Protein AF-A0A7S2JX75-F1 (afdb_monomer)

Foldseek 3Di:
DLWDFLVLLVVLLVQLVVCVVVVQQPQAQDPVPRDTLPCQPPPQWHRFQVSCLVRPFLVVVVVVVQAAQSCSVPVVGDAQQAEEQDDRSTGSNLQSLLCSQAPFAQDTIYDDDNRRGSSNDDPVVVVVQQDDDLQSCNHPLNCSLPGPNHQAYEYEFHPRAQSLLALVSLLSLVSCQVVQHKYFYTWNNHDLQAPPPDRHPVSSVVCVVDPVNVPPCVNPPPPDPRNLVSLCRNPGVDDWSVNRDYPDVSVRVSSCVNCPPVGVVSVVQSVCCSVPRIDGHPPDPPPVDDDDDPDPPPDDDDDDDDDDDDDPDDPDPPPPPPPVDPPPDDDDPDDDDDDDDDDDDDDDDDDDDDDDDDD

Organism: NCBI:txid1333877

Solvent-accessible surface area (backbone atoms only — not comparable to full-atom values): 21084 Å² total; per-residue (Å²): 83,39,16,37,42,70,65,53,50,55,52,48,50,52,52,52,50,49,38,44,76,71,61,60,54,67,81,59,52,39,92,86,78,66,49,56,64,91,47,35,84,36,92,61,30,22,47,26,39,58,47,44,37,67,54,46,48,24,58,53,22,40,74,63,76,41,38,13,56,18,36,68,76,34,79,88,41,34,64,33,27,26,37,48,45,63,49,58,68,24,22,48,44,39,48,45,47,16,48,68,34,45,55,61,41,71,56,63,24,40,28,37,65,85,41,31,41,43,68,53,50,56,71,68,61,48,50,60,53,52,25,83,46,76,74,32,64,68,7,65,65,43,47,44,64,67,31,88,58,32,64,33,39,39,37,43,46,32,91,70,48,17,32,48,46,31,36,65,41,46,51,54,51,48,49,34,58,75,70,51,33,37,37,36,55,29,27,73,74,32,65,85,84,54,53,88,88,42,64,27,59,67,49,30,52,51,50,74,68,30,74,66,54,79,64,42,72,83,70,53,77,75,67,47,70,49,50,52,49,31,26,49,20,48,47,38,96,50,88,45,59,86,72,25,48,54,96,46,71,66,59,34,54,31,51,54,60,67,43,60,94,41,46,69,65,48,40,55,44,52,52,40,26,42,75,64,46,34,40,71,54,78,83,61,97,54,86,87,53,86,81,74,87,94,76,85,71,84,83,73,93,71,90,74,94,72,82,76,84,75,73,82,83,70,80,85,68,84,71,82,71,86,66,86,68,86,77,80,79,68,83,86,76,86,81,81,85,81,78,84,81,83,80,83,81,84,84,80,84,87,82,85,84,88,83,81,90,91,133

Mean predicted aligned error: 11.45 Å

pLDDT: mean 81.05, std 23.29, range [28.52, 98.81]

Secondary structure (DSSP, 8-state):
---EEHHHHHHHHHHHHHHHHTT-S--PPPTTT----TTTT-TTT-SBHHHHIIIIIHHHHHHTTS--HHHHH-TT----SEEEE--TTSBHHHHHHHHHHSPPTT--EEEEHHHHS-TTS-HHHHHHHT-SSTT-TTSHHHHHHT-TT---EEE---SS--GGGBHHHHHHHHHHHHTT--EEE--TT-SSSSPTT--SHHHHHHHHH-TTTTT-GGG-----HHHHHHHHHHHTT---GGG-B-SSHHHHHHHHHHTTTTHHHHHHHHHHHHHHSEE-----TTTTS----S---------------PPP-------------TTS-PPPP---PPPPPPPPPPPPPPPPPP-----

Radius of gyration: 25.69 Å; Cα contacts (8 Å, |Δi|>4): 498; chains: 1; bounding box: 90×70×73 Å

Sequence (359 aa):
RWCVTRQDVVDFQSVVQLCYGNGEIPNLPDPRTGEVNPLHDDPHIGPNIHAVNTHVISPKTLKAGGVSWALMLHEEGLPVDFFVTHSWREGVFEFCNRVLESWPPGTRHMWCCFLANPQPWPREDLKDLMGSQPDLSDSPFALALTARSCQTLLVVPNVAESIYNRLWCVEEARRAMDLHLPIWLATDCGILHWPLGCRSVAEALAAMCSPRLLRTKGWSHAFSEADDVSRQQVHASFSSVRQAACSDPDDERRIRAAIRGLEAPIDRMIERLTAGGKWLPPRSRRFSEPQPHLLRVGSSPLDGGSEPPRLPRTDSQTVEYFTPHSEYFSPPSDRQRPQPFDTPSEPSEPGTPAGGPAG

Nearest PDB structures (foldseek):
  3ij6-assembly2_D  TM=4.255E-01  e=8.867E+00  Lactobacillus acidophilus

Structure (mmCIF, N/CA/C/O backbone):
data_AF-A0A7S2JX75-F1
#
_entry.id   AF-A0A7S2JX75-F1
#
loop_
_atom_site.group_PDB
_atom_site.id
_atom_site.type_symbol
_atom_site.label_atom_id
_atom_site.label_alt_id
_atom_site.label_comp_id
_atom_site.label_asym_id
_atom_site.label_entity_id
_atom_site.label_seq_id
_atom_site.pdbx_PDB_ins_code
_atom_site.Cartn_x
_atom_site.Cartn_y
_atom_site.Cartn_z
_atom_site.occupancy
_atom_site.B_iso_or_equiv
_atom_site.auth_seq_id
_atom_site.auth_comp_id
_atom_site.auth_asym_id
_atom_site.auth_atom_id
_atom_site.pdbx_PDB_model_num
ATOM 1 N N . ARG A 1 1 ? 7.161 -7.651 11.506 1.00 92.00 1 ARG A N 1
ATOM 2 C CA . ARG A 1 1 ? 6.179 -8.753 11.658 1.00 92.00 1 ARG A CA 1
ATOM 3 C C . ARG A 1 1 ? 4.768 -8.201 11.906 1.00 92.00 1 ARG A C 1
ATOM 5 O O . ARG A 1 1 ? 4.009 -8.752 12.687 1.00 92.00 1 ARG A O 1
ATOM 12 N N . TRP A 1 2 ? 4.423 -7.069 11.297 1.00 97.50 2 TRP A N 1
ATOM 13 C CA . TRP A 1 2 ? 3.162 -6.370 11.561 1.00 97.50 2 TRP A CA 1
ATOM 14 C C . TRP A 1 2 ? 2.273 -6.561 10.345 1.00 97.50 2 TRP A C 1
ATOM 16 O O . TRP A 1 2 ? 2.111 -5.662 9.527 1.00 97.50 2 TRP A O 1
ATOM 26 N N . CYS A 1 3 ? 1.846 -7.804 10.158 1.00 98.69 3 CYS A N 1
ATOM 27 C CA . CYS A 1 3 ? 1.138 -8.237 8.967 1.00 98.69 3 CYS A CA 1
ATOM 28 C C . CYS A 1 3 ? -0.245 -8.753 9.323 1.00 98.69 3 CYS A C 1
ATOM 30 O O . CYS A 1 3 ? -0.486 -9.154 10.458 1.00 98.69 3 CYS A O 1
ATOM 32 N N . VAL A 1 4 ? -1.114 -8.755 8.322 1.00 98.75 4 VAL A N 1
ATOM 33 C CA . VAL A 1 4 ? -2.489 -9.242 8.409 1.00 98.75 4 VAL A CA 1
ATOM 34 C C . VAL A 1 4 ? -2.691 -10.411 7.451 1.00 98.75 4 VAL A C 1
ATOM 36 O O . VAL A 1 4 ? -2.010 -10.518 6.426 1.00 98.75 4 VAL A O 1
ATOM 39 N N . THR A 1 5 ? -3.607 -11.308 7.788 1.00 98.81 5 THR A N 1
ATOM 40 C CA . THR A 1 5 ? -4.030 -12.415 6.929 1.00 98.81 5 THR A CA 1
ATOM 41 C C . THR A 1 5 ? -5.038 -11.950 5.875 1.00 98.81 5 THR A C 1
ATOM 43 O O . THR A 1 5 ? -5.582 -10.850 5.946 1.00 98.81 5 THR A O 1
ATOM 46 N N . ARG A 1 6 ? -5.336 -12.812 4.896 1.00 98.31 6 ARG A N 1
ATOM 47 C CA . ARG A 1 6 ? -6.429 -12.564 3.942 1.00 98.31 6 ARG A CA 1
ATOM 48 C C . ARG A 1 6 ? -7.786 -12.440 4.643 1.00 98.31 6 ARG A C 1
ATOM 50 O O . ARG A 1 6 ? -8.592 -11.610 4.240 1.00 98.31 6 ARG A O 1
ATOM 57 N N . GLN A 1 7 ? -8.025 -13.245 5.682 1.00 98.69 7 GLN A N 1
ATOM 58 C CA . GLN A 1 7 ? -9.269 -13.194 6.453 1.00 98.69 7 GLN A CA 1
ATOM 59 C C . GLN A 1 7 ? -9.381 -11.880 7.230 1.00 98.69 7 GLN A C 1
ATOM 61 O O . GLN A 1 7 ? -10.430 -11.252 7.201 1.00 98.69 7 GLN A O 1
ATOM 66 N N . ASP A 1 8 ? -8.281 -11.401 7.813 1.00 98.81 8 ASP A N 1
ATOM 67 C CA . ASP A 1 8 ? -8.262 -10.127 8.539 1.00 98.81 8 ASP A CA 1
ATOM 68 C C . ASP A 1 8 ? -8.678 -8.947 7.645 1.00 98.81 8 ASP A C 1
ATOM 70 O O . ASP A 1 8 ? -9.288 -8.002 8.132 1.00 98.81 8 ASP A O 1
ATOM 74 N N . VAL A 1 9 ? -8.357 -8.983 6.342 1.00 98.75 9 VAL A N 1
ATOM 75 C CA . VAL A 1 9 ? -8.782 -7.951 5.376 1.00 98.75 9 VAL A CA 1
ATOM 76 C C . VAL A 1 9 ? -10.292 -8.021 5.116 1.00 98.75 9 VAL A C 1
ATOM 78 O O . VAL A 1 9 ? -10.941 -6.979 5.060 1.00 98.75 9 VAL A O 1
ATOM 81 N N . VAL A 1 10 ? -10.866 -9.226 5.012 1.00 98.56 10 VAL A N 1
ATOM 82 C CA . VAL A 1 10 ? -12.326 -9.428 4.893 1.00 98.56 10 VAL A CA 1
ATOM 83 C C . VAL A 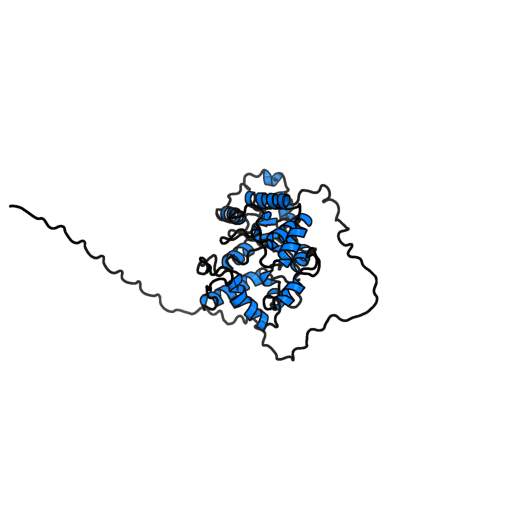1 10 ? -13.046 -8.916 6.143 1.00 98.56 10 VAL A C 1
ATOM 85 O O . VAL A 1 10 ? -14.040 -8.188 6.052 1.00 98.56 10 VAL A O 1
ATOM 88 N N . ASP A 1 11 ? -12.523 -9.258 7.318 1.00 98.69 11 ASP A N 1
ATOM 89 C CA . ASP A 1 11 ? -13.096 -8.852 8.598 1.00 98.69 11 ASP A CA 1
ATOM 90 C C . ASP A 1 11 ? -12.965 -7.335 8.791 1.00 98.69 11 ASP A C 1
ATOM 92 O O . ASP A 1 11 ? -13.920 -6.671 9.194 1.00 98.69 11 ASP A O 1
ATOM 96 N N . PHE A 1 12 ? -11.816 -6.757 8.423 1.00 98.75 12 PHE A N 1
ATOM 97 C CA . PHE A 1 12 ? -11.601 -5.311 8.415 1.00 98.75 12 PHE A CA 1
ATOM 98 C C . PHE A 1 12 ? -12.611 -4.595 7.515 1.00 98.75 12 PHE A C 1
ATOM 100 O O . PHE A 1 12 ? -13.259 -3.653 7.970 1.00 98.75 12 PHE A O 1
ATOM 107 N N . GLN A 1 13 ? -12.806 -5.059 6.276 1.00 98.44 13 GLN A N 1
ATOM 108 C CA . GLN A 1 13 ? -13.797 -4.482 5.367 1.00 98.44 13 GLN A CA 1
ATOM 109 C C . GLN A 1 13 ? -15.202 -4.517 5.980 1.00 98.44 13 GLN A C 1
ATOM 111 O O . GLN A 1 13 ? -15.902 -3.506 5.957 1.00 98.44 13 GLN A O 1
ATOM 116 N N . SER A 1 14 ? -15.581 -5.641 6.593 1.00 98.56 14 SER A N 1
ATOM 117 C CA . SER A 1 14 ? -16.881 -5.808 7.255 1.00 98.56 14 SER A CA 1
ATOM 118 C C . SER A 1 14 ? -17.062 -4.830 8.423 1.00 98.56 14 SER A C 1
ATOM 120 O O . SER A 1 14 ? -18.120 -4.217 8.569 1.00 98.56 14 SER A O 1
ATOM 122 N N . VAL A 1 15 ? -16.017 -4.624 9.234 1.00 98.62 15 VAL A N 1
ATOM 123 C CA . VAL A 1 15 ? -16.024 -3.635 10.323 1.00 98.62 15 VAL A CA 1
ATOM 124 C C . VAL A 1 15 ? -16.201 -2.218 9.779 1.00 98.62 15 VAL A C 1
ATOM 126 O O . VAL A 1 15 ? -17.000 -1.454 10.319 1.00 98.62 15 VAL A O 1
ATOM 129 N N . VAL A 1 16 ? -15.481 -1.858 8.715 1.00 98.62 16 VAL A N 1
ATOM 130 C CA . VAL A 1 16 ? -15.577 -0.522 8.113 1.00 98.62 16 VAL A CA 1
ATOM 131 C C . VAL A 1 16 ? -16.956 -0.295 7.492 1.00 98.62 16 VAL A C 1
ATOM 133 O O . VAL A 1 16 ? -17.533 0.770 7.692 1.00 98.62 16 VAL A O 1
ATOM 136 N N . GLN A 1 17 ? -17.517 -1.291 6.803 1.00 98.50 17 GLN A N 1
ATOM 137 C CA . GLN A 1 17 ? -18.871 -1.231 6.244 1.00 98.50 17 GLN A CA 1
ATOM 138 C C . GLN A 1 17 ? -19.937 -1.054 7.330 1.00 98.50 17 GLN A C 1
ATOM 140 O O . GLN A 1 17 ? -20.854 -0.255 7.150 1.00 98.50 17 GLN A O 1
ATOM 145 N N . LEU A 1 18 ? -19.803 -1.743 8.468 1.00 98.44 18 LEU A N 1
ATOM 146 C CA . LEU A 1 18 ? -20.711 -1.577 9.603 1.00 98.44 18 LEU A CA 1
ATOM 147 C C . LEU A 1 18 ? -20.632 -0.159 10.186 1.00 98.44 18 LEU A C 1
ATOM 149 O O . LEU A 1 18 ? -21.659 0.496 10.344 1.00 98.44 18 LEU A O 1
ATOM 153 N N . CYS A 1 19 ? -19.421 0.338 10.460 1.00 98.56 19 CYS A N 1
ATOM 154 C CA . CYS A 1 19 ? -19.221 1.702 10.956 1.00 98.56 19 CYS A CA 1
ATOM 155 C C . CYS A 1 19 ? -19.755 2.750 9.962 1.00 98.56 19 CYS A C 1
ATOM 157 O O . CYS A 1 19 ? -20.413 3.706 10.370 1.00 98.56 19 CYS A O 1
ATOM 159 N N . TYR A 1 20 ? -19.528 2.560 8.659 1.00 98.25 20 TYR A N 1
ATOM 160 C CA . TYR A 1 20 ? -20.082 3.421 7.612 1.00 98.25 20 TYR A CA 1
ATOM 161 C C . TYR A 1 20 ? -21.619 3.401 7.611 1.00 98.25 20 TYR A C 1
ATOM 163 O O . TYR A 1 20 ? -22.240 4.458 7.682 1.00 98.25 20 TYR A O 1
ATOM 171 N N . GLY A 1 21 ? -22.240 2.215 7.620 1.00 97.88 21 GLY A N 1
ATOM 172 C CA . GLY A 1 21 ? -23.700 2.063 7.641 1.00 97.88 21 GLY A CA 1
ATOM 173 C C . GLY A 1 21 ? -24.370 2.656 8.886 1.00 97.88 21 GLY A C 1
ATOM 174 O O . GLY A 1 21 ? -25.518 3.091 8.819 1.00 97.88 21 GLY A O 1
ATOM 175 N N . ASN A 1 22 ? -23.639 2.739 9.999 1.00 98.25 22 ASN A N 1
ATOM 176 C CA . ASN A 1 22 ? -24.076 3.405 11.228 1.00 98.25 22 ASN A CA 1
ATOM 177 C C . ASN A 1 22 ? -23.870 4.933 11.216 1.00 98.25 22 ASN A C 1
ATOM 179 O O . ASN A 1 22 ? -24.232 5.604 12.183 1.00 98.25 22 ASN A O 1
ATOM 183 N N . GLY A 1 23 ? -23.266 5.499 10.166 1.00 97.75 23 GLY A N 1
ATOM 184 C CA . GLY A 1 23 ? -22.917 6.920 10.095 1.00 97.75 23 GLY A CA 1
ATOM 185 C C . GLY A 1 23 ? -21.725 7.320 10.975 1.00 97.75 23 GLY A C 1
ATOM 186 O O . GLY A 1 23 ? -21.557 8.499 11.280 1.00 97.75 23 GLY A O 1
ATOM 187 N N . GLU A 1 24 ? -20.890 6.365 11.398 1.00 98.19 24 GLU A N 1
ATOM 188 C CA . GLU A 1 24 ? -19.731 6.610 12.275 1.00 98.19 24 GLU A CA 1
ATOM 189 C C . GLU A 1 24 ? -18.507 7.151 11.516 1.00 98.19 24 GLU A C 1
ATOM 191 O O . GLU A 1 24 ? -17.552 7.619 12.137 1.00 98.19 24 GLU A O 1
ATOM 196 N N . ILE A 1 25 ? -18.528 7.104 10.181 1.00 98.19 25 ILE A N 1
ATOM 197 C CA . ILE A 1 25 ? -17.457 7.596 9.307 1.00 98.19 25 ILE A CA 1
ATOM 198 C C . ILE A 1 25 ? -17.997 8.785 8.500 1.00 98.19 2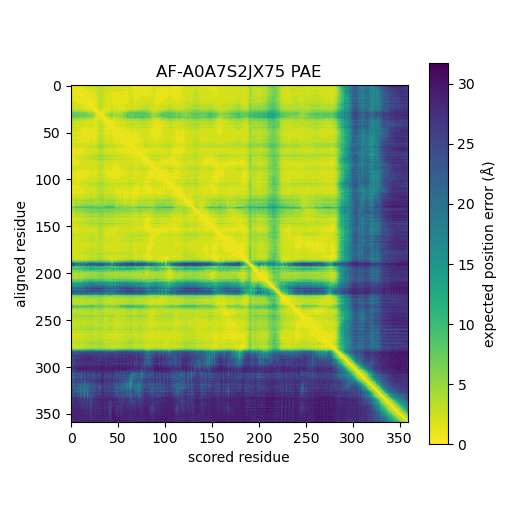5 ILE A C 1
ATOM 200 O O . ILE A 1 25 ? -18.442 8.595 7.375 1.00 98.19 25 ILE A O 1
ATOM 204 N N . PRO A 1 26 ? -18.016 10.011 9.048 1.00 97.38 26 PRO A N 1
ATOM 205 C CA . PRO A 1 26 ? -18.529 11.175 8.331 1.00 97.38 26 PRO A CA 1
ATOM 206 C C . PRO A 1 26 ? -17.613 11.600 7.170 1.00 97.38 26 PRO A C 1
ATOM 208 O O . PRO A 1 26 ? -16.385 11.519 7.263 1.00 97.38 26 PRO A O 1
ATOM 211 N N . ASN A 1 27 ? -18.197 12.140 6.095 1.00 96.81 27 ASN A N 1
ATOM 212 C CA . ASN A 1 27 ? -17.454 12.743 4.981 1.00 96.81 27 ASN A CA 1
ATOM 213 C C . ASN A 1 27 ? -17.008 14.178 5.310 1.00 96.81 27 ASN A C 1
ATOM 215 O O . ASN A 1 27 ? -17.545 15.158 4.790 1.00 96.81 27 ASN A O 1
ATOM 219 N N . LEU A 1 28 ? -16.065 14.308 6.242 1.00 94.44 28 LEU A N 1
ATOM 220 C CA . LEU A 1 28 ? -15.545 15.609 6.660 1.00 94.44 28 LEU A CA 1
ATOM 221 C C . LEU A 1 28 ? -14.533 16.162 5.640 1.00 94.44 28 LEU A C 1
ATOM 223 O O . LEU A 1 28 ? -13.786 15.382 5.044 1.00 94.44 28 LEU A O 1
ATOM 227 N N . PRO A 1 29 ? -14.459 17.495 5.461 1.00 91.81 29 PRO A N 1
ATOM 228 C CA . PRO A 1 29 ? -13.405 18.122 4.666 1.00 91.81 29 PRO A CA 1
ATOM 229 C C . PRO A 1 29 ? -12.007 17.758 5.187 1.00 91.81 29 PRO A C 1
ATOM 231 O O . PRO A 1 29 ? -11.767 17.831 6.395 1.00 91.81 29 PRO A O 1
ATOM 234 N N . ASP A 1 30 ? -11.069 17.410 4.298 1.00 84.12 30 ASP A N 1
ATOM 235 C CA . ASP A 1 30 ? -9.668 17.196 4.679 1.00 84.12 30 ASP A CA 1
ATOM 236 C C . ASP A 1 30 ? -9.113 18.502 5.281 1.00 84.12 30 ASP A C 1
ATOM 238 O O . ASP A 1 30 ? -9.190 19.550 4.636 1.00 84.12 30 ASP A O 1
ATOM 242 N N . PRO A 1 31 ? -8.531 18.487 6.494 1.00 81.50 31 PRO A N 1
ATOM 243 C CA . PRO A 1 31 ? -8.049 19.704 7.150 1.00 81.50 31 PRO A CA 1
ATOM 244 C C . PRO A 1 31 ? -6.989 20.491 6.364 1.00 81.50 31 PRO A C 1
ATOM 246 O O . PRO A 1 31 ? -6.760 21.663 6.652 1.00 81.50 31 PRO A O 1
ATOM 249 N N . ARG A 1 32 ? -6.303 19.852 5.409 1.00 76.81 32 ARG A N 1
ATOM 250 C CA . ARG A 1 32 ? -5.231 20.442 4.599 1.00 76.81 32 ARG A CA 1
ATOM 251 C C . ARG A 1 32 ? -5.755 21.049 3.305 1.00 76.81 32 ARG A C 1
ATOM 253 O O . ARG A 1 32 ? -5.225 22.069 2.877 1.00 76.81 32 ARG A O 1
ATOM 260 N N . THR A 1 33 ? -6.740 20.415 2.666 1.00 82.62 33 THR A N 1
ATOM 261 C CA . THR A 1 33 ? -7.253 20.856 1.353 1.00 82.62 33 THR A CA 1
ATOM 262 C C . THR A 1 33 ? -8.612 21.539 1.442 1.00 82.62 33 THR A C 1
ATOM 264 O O . THR A 1 33 ? -8.968 22.299 0.548 1.00 82.62 33 THR A O 1
ATOM 267 N N . GLY A 1 34 ? -9.370 21.297 2.512 1.00 89.06 34 GLY A N 1
ATOM 268 C CA . GLY A 1 34 ? -10.761 21.723 2.649 1.00 89.06 34 GLY A CA 1
ATOM 269 C C . GLY A 1 34 ? -11.730 20.948 1.751 1.00 89.06 34 GLY A C 1
ATOM 270 O O . GLY A 1 34 ? -12.911 21.283 1.702 1.00 89.06 34 GLY A O 1
ATOM 271 N N . GLU A 1 35 ? -11.257 19.923 1.042 1.00 89.50 35 GLU A N 1
ATOM 272 C CA . GLU A 1 35 ? -12.063 19.129 0.118 1.00 89.50 35 GLU A CA 1
ATOM 273 C C . GLU A 1 35 ? -12.645 17.902 0.821 1.00 89.50 35 GLU A C 1
ATOM 275 O O . GLU A 1 35 ? -11.965 17.232 1.599 1.00 89.50 35 GLU A O 1
ATOM 280 N N . VAL A 1 36 ? -13.904 17.587 0.525 1.00 94.25 36 VAL A N 1
ATOM 281 C CA . VAL A 1 36 ? -14.530 16.314 0.915 1.00 94.25 36 VAL A CA 1
ATOM 282 C C . VAL A 1 36 ? -14.166 15.219 -0.087 1.00 94.25 36 VAL A C 1
ATOM 284 O O . VAL A 1 36 ? -13.804 15.515 -1.226 1.00 94.25 36 VAL A O 1
ATOM 287 N N . ASN A 1 37 ? -14.293 13.947 0.298 1.00 94.56 37 ASN A N 1
ATOM 288 C CA . ASN A 1 37 ? -14.158 12.851 -0.660 1.00 94.56 37 ASN A CA 1
ATOM 289 C C . ASN A 1 37 ? -15.438 12.772 -1.519 1.00 94.56 37 ASN A C 1
ATOM 291 O O . ASN A 1 37 ? -16.488 12.418 -0.978 1.00 94.56 37 ASN A O 1
ATOM 295 N N . PRO A 1 38 ? -15.394 13.059 -2.835 1.00 96.12 38 PRO A N 1
ATOM 296 C CA . PRO A 1 38 ? -16.587 12.998 -3.681 1.00 96.12 38 PRO A CA 1
ATOM 297 C C . PRO A 1 38 ? -17.121 11.569 -3.867 1.00 96.12 38 PRO A C 1
ATOM 299 O O . PRO A 1 38 ? -18.270 11.401 -4.255 1.00 96.12 38 PRO A O 1
ATOM 302 N N . LEU A 1 39 ? -16.303 10.550 -3.583 1.00 96.88 39 LEU A N 1
ATOM 303 C CA . LEU A 1 39 ? -16.625 9.130 -3.755 1.00 96.88 39 LEU A CA 1
ATOM 304 C C . LEU A 1 39 ? -16.888 8.433 -2.410 1.00 96.88 39 LEU A C 1
ATOM 306 O O . LEU A 1 39 ? -16.876 7.210 -2.335 1.00 96.88 39 LEU A O 1
ATOM 310 N N . HIS A 1 40 ? -17.108 9.205 -1.340 1.00 97.69 40 HIS A N 1
ATOM 311 C CA . HIS A 1 40 ? -17.306 8.676 0.012 1.00 97.69 40 HIS A CA 1
ATOM 312 C C . HIS A 1 40 ? -18.486 7.703 0.109 1.00 97.69 40 HIS A C 1
ATOM 314 O O . HIS A 1 40 ? -18.374 6.681 0.779 1.00 97.69 40 HIS A O 1
ATOM 320 N N . ASP A 1 41 ? -19.588 8.028 -0.571 1.00 97.75 41 ASP A N 1
ATOM 321 C CA . ASP A 1 41 ? -20.833 7.253 -0.550 1.00 97.75 41 ASP A CA 1
ATOM 322 C C . ASP A 1 41 ? -20.947 6.248 -1.703 1.00 97.75 41 ASP A C 1
ATOM 324 O O . ASP A 1 41 ? -21.981 5.602 -1.876 1.00 97.75 41 ASP A O 1
ATOM 328 N N . ASP A 1 42 ? -19.898 6.111 -2.515 1.00 98.00 42 ASP A N 1
ATOM 329 C CA . ASP A 1 42 ? -19.882 5.103 -3.565 1.00 98.00 42 ASP A CA 1
ATOM 330 C C . ASP A 1 42 ? -19.735 3.701 -2.932 1.00 98.00 42 ASP A C 1
ATOM 332 O O . ASP A 1 42 ? -18.800 3.469 -2.159 1.00 98.00 42 ASP A O 1
ATOM 336 N N . PRO A 1 43 ? -20.624 2.740 -3.245 1.00 96.44 43 PRO A N 1
ATOM 337 C CA . PRO A 1 43 ? -20.641 1.429 -2.594 1.00 96.44 43 PRO A CA 1
ATOM 338 C C . PRO A 1 43 ? -19.444 0.536 -2.956 1.00 96.44 43 PRO A C 1
ATOM 340 O O . PRO A 1 43 ? -19.189 -0.452 -2.265 1.00 96.44 43 PRO A O 1
ATOM 343 N N . HIS A 1 44 ? -18.715 0.856 -4.027 1.00 95.62 44 HIS A N 1
ATOM 344 C CA . HIS A 1 44 ? -17.542 0.120 -4.490 1.00 95.62 44 HIS A CA 1
ATOM 345 C C . HIS A 1 44 ? -16.226 0.795 -4.094 1.00 95.62 44 HIS A C 1
ATOM 347 O O . HIS A 1 44 ? -15.208 0.112 -4.000 1.00 95.62 44 HIS A O 1
ATOM 353 N N . ILE A 1 45 ? -16.240 2.105 -3.834 1.00 97.38 45 ILE A N 1
ATOM 354 C CA . ILE A 1 45 ? -15.050 2.884 -3.463 1.00 97.38 45 ILE A CA 1
ATOM 355 C C . ILE A 1 45 ? -15.037 3.164 -1.957 1.00 97.38 45 ILE A C 1
ATOM 357 O O . ILE A 1 45 ? -14.116 2.737 -1.255 1.00 97.38 45 ILE A O 1
ATOM 361 N N . GLY A 1 46 ? -16.087 3.802 -1.446 1.00 97.94 46 GLY A N 1
ATOM 362 C CA . GLY A 1 46 ? -16.288 4.083 -0.030 1.00 97.94 46 GLY A CA 1
ATOM 363 C C . GLY A 1 46 ? -15.438 5.223 0.546 1.00 97.94 46 GLY A C 1
ATOM 364 O O . GLY A 1 46 ? -14.742 5.954 -0.172 1.00 97.94 46 GLY A O 1
ATOM 365 N N . PRO A 1 47 ? -15.459 5.376 1.884 1.00 98.12 47 PRO A N 1
ATOM 366 C CA . PRO A 1 47 ? -14.651 6.362 2.587 1.00 98.12 47 PRO A CA 1
ATOM 367 C C . PRO A 1 47 ? -13.163 6.178 2.291 1.00 98.12 47 PRO A C 1
ATOM 369 O O . PRO A 1 47 ? -12.678 5.052 2.158 1.00 98.12 47 PRO A O 1
ATOM 372 N N . ASN A 1 48 ? -12.416 7.282 2.235 1.00 97.62 48 ASN A N 1
ATOM 373 C CA . ASN A 1 48 ? -10.977 7.186 2.030 1.00 97.62 48 ASN A CA 1
ATOM 374 C C . ASN A 1 48 ? -10.259 6.693 3.296 1.00 97.62 48 ASN A C 1
ATOM 376 O O . ASN A 1 48 ? -10.786 6.774 4.411 1.00 97.62 48 ASN A O 1
ATOM 380 N N . ILE A 1 49 ? -9.029 6.207 3.141 1.00 97.81 49 ILE A N 1
ATOM 381 C CA . ILE A 1 49 ? -8.262 5.656 4.267 1.00 97.81 49 ILE A CA 1
ATOM 382 C C . ILE A 1 49 ? -7.978 6.708 5.348 1.00 97.81 49 ILE A C 1
ATOM 384 O O . ILE A 1 49 ? -7.935 6.359 6.525 1.00 97.81 49 ILE A O 1
ATOM 388 N N . HIS A 1 50 ? -7.868 7.998 5.009 1.00 96.19 50 HIS A N 1
ATOM 389 C CA . HIS A 1 50 ? -7.796 9.066 6.017 1.00 96.19 50 HIS A CA 1
ATOM 390 C C . HIS A 1 50 ? -9.010 9.073 6.966 1.00 96.19 50 HIS A C 1
ATOM 392 O O . HIS A 1 50 ? -8.834 9.138 8.189 1.00 96.19 50 HIS A O 1
ATOM 398 N N . ALA A 1 51 ? -10.228 8.971 6.429 1.00 97.25 51 ALA A N 1
ATOM 399 C CA . ALA A 1 51 ? -11.452 8.918 7.224 1.00 97.25 51 ALA A CA 1
ATOM 400 C C . ALA A 1 51 ? -11.530 7.618 8.037 1.00 97.25 51 ALA A C 1
ATOM 402 O O . ALA A 1 51 ? -11.778 7.650 9.243 1.00 97.25 51 ALA A O 1
ATOM 403 N N . VAL A 1 52 ? -11.234 6.475 7.412 1.00 98.38 52 VAL A N 1
ATOM 404 C CA . VAL A 1 52 ? -11.236 5.171 8.094 1.00 98.38 52 VAL A CA 1
ATOM 405 C C . VAL A 1 52 ? -10.216 5.126 9.226 1.00 98.38 52 VAL A C 1
ATOM 407 O O . VAL A 1 52 ? -10.503 4.602 10.301 1.00 98.38 52 VAL A O 1
ATOM 410 N N . ASN A 1 53 ? -9.039 5.712 9.030 1.00 97.88 53 ASN A N 1
ATOM 411 C CA . ASN A 1 53 ? -8.032 5.775 10.073 1.00 97.88 53 ASN A CA 1
ATOM 412 C C . ASN A 1 53 ? -8.523 6.566 11.290 1.00 97.88 53 ASN A C 1
ATOM 414 O O . ASN A 1 53 ? -8.462 6.080 12.417 1.00 97.88 53 ASN A O 1
ATOM 418 N N . THR A 1 54 ? -9.068 7.759 11.040 1.00 96.88 54 THR A N 1
ATOM 419 C CA . THR A 1 54 ? -9.576 8.672 12.072 1.00 96.88 54 THR A CA 1
ATOM 420 C C . THR A 1 54 ? -10.741 8.071 12.856 1.00 96.88 54 THR A C 1
ATOM 422 O O . THR A 1 54 ? -10.782 8.186 14.080 1.00 96.88 54 THR A O 1
ATOM 425 N N . HIS A 1 55 ? -11.685 7.427 12.168 1.00 98.12 55 HIS A N 1
ATOM 426 C CA . HIS A 1 55 ? -12.963 7.027 12.759 1.00 98.12 55 HIS A CA 1
ATOM 427 C C . HIS A 1 55 ? -13.039 5.547 13.150 1.00 98.12 55 HIS A C 1
ATOM 429 O O . HIS A 1 55 ? -13.849 5.185 13.999 1.00 98.12 55 HIS A O 1
ATOM 435 N N . VAL A 1 56 ? -12.182 4.690 12.588 1.00 98.62 56 VAL A N 1
ATOM 436 C CA . VAL A 1 56 ? -12.229 3.237 12.815 1.00 98.62 56 VAL A CA 1
ATOM 437 C C . VAL A 1 56 ? -10.922 2.718 13.399 1.00 98.62 56 VAL A C 1
ATOM 439 O O . VAL A 1 56 ? -10.939 2.169 14.500 1.00 98.62 56 VAL A O 1
ATOM 442 N N . ILE A 1 57 ? -9.798 2.885 12.695 1.00 98.62 57 ILE A N 1
ATOM 443 C CA . ILE A 1 57 ? -8.529 2.242 13.076 1.00 98.62 57 ILE A CA 1
ATOM 444 C C . ILE A 1 57 ? -8.018 2.819 14.389 1.00 98.62 57 ILE A C 1
ATOM 446 O O . ILE A 1 57 ? -7.955 2.087 15.373 1.00 98.62 57 ILE A O 1
ATOM 450 N N . SER A 1 58 ? -7.717 4.120 14.435 1.00 98.19 58 SER A N 1
ATOM 451 C CA . SER A 1 58 ? -7.131 4.746 15.621 1.00 98.19 58 SER A CA 1
ATOM 452 C C . SER A 1 58 ? -8.011 4.590 16.866 1.00 98.19 58 SER A C 1
ATOM 454 O O . SER A 1 58 ? -7.483 4.176 17.897 1.00 98.19 58 SER A O 1
ATOM 456 N N . PRO A 1 59 ? -9.343 4.820 16.830 1.00 98.31 59 PRO A N 1
ATOM 457 C CA . PRO A 1 59 ? -10.179 4.628 18.014 1.00 98.31 59 PRO A CA 1
ATOM 458 C C . PRO A 1 59 ? -10.223 3.180 18.514 1.00 98.31 59 PRO A C 1
ATOM 460 O O . PRO A 1 59 ? -10.261 2.956 19.726 1.00 98.31 59 PRO A O 1
ATOM 463 N N . LYS A 1 60 ? -10.234 2.186 17.614 1.00 98.44 60 LYS A N 1
ATOM 464 C CA . LYS A 1 60 ? -10.273 0.768 18.006 1.00 98.44 60 LYS A CA 1
ATOM 465 C C . LYS A 1 60 ? -8.920 0.299 18.530 1.00 98.44 60 LYS A C 1
ATOM 467 O O . LYS A 1 60 ? -8.875 -0.325 19.587 1.00 98.44 60 LYS A O 1
ATOM 472 N N . THR A 1 61 ? -7.822 0.648 17.865 1.00 98.50 61 THR A N 1
ATOM 473 C CA . THR A 1 61 ? -6.490 0.213 18.298 1.00 98.50 61 THR A CA 1
ATOM 474 C C . THR A 1 61 ? -5.990 0.969 19.529 1.00 98.50 61 THR A C 1
ATOM 476 O O . THR A 1 61 ? -5.273 0.391 20.344 1.00 98.50 61 THR A O 1
ATOM 479 N N . LEU A 1 62 ? -6.431 2.214 19.752 1.00 98.19 62 LEU A N 1
ATOM 480 C CA . LEU A 1 62 ? -6.186 2.933 21.006 1.00 98.19 62 LEU A CA 1
ATOM 481 C C . LEU A 1 62 ? -6.825 2.211 22.201 1.00 98.19 62 LEU A C 1
ATOM 483 O O . LEU A 1 62 ? -6.175 2.037 23.229 1.00 98.19 62 LEU A O 1
ATOM 487 N N . LYS A 1 63 ? -8.065 1.721 22.053 1.00 97.88 63 LYS A N 1
ATOM 488 C CA . LYS A 1 63 ? -8.737 0.901 23.081 1.00 97.88 63 LYS A CA 1
ATOM 489 C C . LYS A 1 63 ? -8.018 -0.425 23.344 1.00 97.88 63 LYS A C 1
ATOM 491 O O . LYS A 1 63 ? -8.105 -0.941 24.451 1.00 97.88 63 LYS A O 1
ATOM 496 N N . ALA A 1 64 ? -7.283 -0.940 22.361 1.00 97.31 64 ALA A N 1
ATOM 497 C CA . ALA A 1 64 ? -6.446 -2.132 22.479 1.00 97.31 64 ALA A CA 1
ATOM 498 C C . ALA A 1 64 ? -5.016 -1.837 22.985 1.00 97.31 64 ALA A C 1
ATOM 500 O O . ALA A 1 64 ? -4.104 -2.624 22.754 1.00 97.31 64 ALA A O 1
ATOM 501 N N . GLY A 1 65 ? -4.791 -0.696 23.648 1.00 97.00 65 GLY A N 1
ATOM 502 C CA . GLY A 1 65 ? -3.485 -0.337 24.211 1.00 97.00 65 GLY A CA 1
ATOM 503 C C . GLY A 1 65 ? -2.578 0.461 23.271 1.00 97.00 65 GLY A C 1
ATOM 504 O O . GLY A 1 65 ? -1.384 0.573 23.529 1.00 97.00 65 GLY A O 1
ATOM 505 N N . GLY A 1 66 ? -3.120 1.027 22.188 1.00 96.69 66 GLY A N 1
ATOM 506 C CA . GLY A 1 66 ? -2.369 1.899 21.278 1.00 96.69 66 GLY A CA 1
ATOM 507 C C . GLY A 1 66 ? -1.433 1.153 20.327 1.00 96.69 66 GLY A C 1
ATOM 508 O O . GLY A 1 66 ? -0.462 1.732 19.849 1.00 96.69 66 GLY A O 1
ATOM 509 N N . VAL A 1 67 ? -1.694 -0.124 20.056 1.00 97.12 67 VAL A N 1
ATOM 510 C CA . VAL A 1 67 ? -0.915 -0.930 19.103 1.00 97.12 67 VAL A CA 1
ATOM 511 C C . VAL A 1 67 ? -1.360 -0.679 17.652 1.00 97.12 67 VAL A C 1
ATOM 513 O O . VAL A 1 67 ? -2.271 0.105 17.383 1.00 97.12 67 VAL A O 1
ATOM 516 N N . SER A 1 68 ? -0.711 -1.315 16.677 1.00 98.19 68 SER A N 1
ATOM 517 C CA . SER A 1 68 ? -1.209 -1.319 15.296 1.00 98.19 68 SER A CA 1
ATOM 518 C C . SER A 1 68 ? -2.392 -2.268 15.121 1.00 98.19 68 SER A C 1
ATOM 520 O O . SER A 1 68 ? -2.592 -3.167 15.935 1.00 98.19 68 SER A O 1
ATOM 522 N N . TRP A 1 69 ? -3.161 -2.115 14.039 1.00 98.75 69 TRP A N 1
ATOM 523 C CA . TRP A 1 69 ? -4.261 -3.039 13.735 1.00 98.75 69 TRP A CA 1
ATOM 524 C C . TRP A 1 69 ? -3.761 -4.484 13.619 1.00 98.75 69 TRP A C 1
ATOM 526 O O . TRP A 1 69 ? -4.357 -5.400 14.174 1.00 98.75 69 TRP A O 1
ATOM 536 N N . ALA A 1 70 ? -2.618 -4.680 12.958 1.00 98.62 70 ALA A N 1
ATOM 537 C CA . ALA A 1 70 ? -1.993 -5.990 12.825 1.00 98.62 70 ALA A CA 1
ATOM 538 C C . ALA A 1 70 ? -1.628 -6.615 14.183 1.00 98.62 70 ALA A C 1
ATOM 540 O O . ALA A 1 70 ? -1.907 -7.790 14.402 1.00 98.62 70 ALA A O 1
ATOM 541 N N . LEU A 1 71 ? -1.030 -5.843 15.099 1.00 98.38 71 LEU A N 1
ATOM 542 C CA . LEU A 1 71 ? -0.655 -6.341 16.428 1.00 98.38 71 LEU A CA 1
ATOM 543 C C . LEU A 1 71 ? -1.849 -6.488 17.378 1.00 98.38 71 LEU A C 1
ATOM 545 O O . LEU A 1 71 ? -1.808 -7.331 18.264 1.00 98.38 71 LEU A O 1
ATOM 549 N N . MET A 1 72 ? -2.919 -5.716 17.174 1.00 98.50 72 MET A N 1
ATOM 550 C CA . MET A 1 72 ? -4.189 -5.903 17.881 1.00 98.50 72 MET A CA 1
ATOM 551 C C . MET A 1 72 ? -4.805 -7.273 17.570 1.00 98.50 72 MET A C 1
ATOM 553 O O . MET A 1 72 ? -5.409 -7.881 18.447 1.00 98.50 72 MET A O 1
ATOM 557 N N . LEU A 1 73 ? -4.663 -7.754 16.329 1.00 98.44 73 LEU A N 1
ATOM 558 C CA . LEU A 1 73 ? -5.159 -9.069 15.911 1.00 98.44 73 LEU A CA 1
ATOM 559 C C . LEU A 1 73 ? -4.178 -10.205 16.233 1.00 98.44 73 LEU A C 1
ATOM 561 O O . LEU A 1 73 ? -4.602 -11.305 16.579 1.00 98.44 73 LEU A O 1
ATOM 565 N N . HIS A 1 74 ? -2.874 -9.943 16.115 1.00 98.38 74 HIS A N 1
ATOM 566 C CA . HIS A 1 74 ? -1.812 -10.940 16.254 1.00 98.38 74 HIS A CA 1
ATOM 567 C C . HIS A 1 74 ? -0.681 -10.388 17.124 1.00 98.38 74 HIS A C 1
ATOM 569 O O . HIS A 1 74 ? 0.298 -9.855 16.600 1.00 98.38 74 HIS A O 1
ATOM 575 N N . GLU A 1 75 ? -0.797 -10.542 18.443 1.00 97.75 75 GLU A N 1
ATOM 576 C CA . GLU A 1 75 ? 0.145 -9.981 19.431 1.00 97.75 75 GLU A CA 1
ATOM 577 C C . GLU A 1 75 ? 1.612 -10.372 19.153 1.00 97.75 75 GLU A C 1
ATOM 579 O O . GLU A 1 75 ? 2.509 -9.532 19.168 1.00 97.75 75 GLU A O 1
ATOM 584 N N . GLU A 1 76 ? 1.851 -11.630 18.770 1.00 97.62 76 GLU A N 1
ATOM 585 C CA . GLU A 1 76 ? 3.184 -12.166 18.430 1.00 97.62 76 GLU A CA 1
ATOM 586 C C . GLU A 1 76 ? 3.695 -11.749 17.032 1.00 97.62 76 GLU A C 1
ATOM 588 O O . GLU A 1 76 ? 4.840 -12.012 16.631 1.00 97.62 76 GLU A O 1
ATOM 593 N N . GLY A 1 77 ? 2.829 -11.112 16.245 1.00 98.12 77 GLY A N 1
ATOM 594 C CA . GLY A 1 77 ? 3.093 -10.669 14.889 1.00 98.12 77 GLY A CA 1
ATOM 595 C C . GLY A 1 77 ? 3.257 -11.794 13.858 1.00 98.12 77 GLY A C 1
ATOM 596 O O . GLY A 1 77 ? 3.784 -12.884 14.110 1.00 98.12 77 GLY A O 1
ATOM 597 N N . LEU A 1 78 ? 2.888 -11.478 12.620 1.00 98.44 78 LEU A N 1
ATOM 598 C CA . LEU A 1 78 ? 2.972 -12.369 11.463 1.00 98.44 78 LEU A CA 1
ATOM 599 C C . LEU A 1 78 ? 4.163 -12.001 10.552 1.00 98.44 78 LEU A C 1
ATOM 601 O O . LEU A 1 78 ? 4.541 -10.826 10.471 1.00 98.44 78 LEU A O 1
ATOM 605 N N . PRO A 1 79 ? 4.816 -12.972 9.882 1.00 97.81 79 PRO A N 1
ATOM 606 C CA . PRO A 1 79 ? 5.886 -12.676 8.928 1.00 97.81 79 PRO A CA 1
ATOM 607 C C . PRO A 1 79 ? 5.347 -11.906 7.713 1.00 97.81 79 PRO A C 1
ATOM 609 O O . PRO A 1 79 ? 4.154 -11.935 7.442 1.00 97.81 79 PRO A O 1
ATOM 612 N N . VAL A 1 80 ? 6.227 -11.218 6.981 1.00 98.12 80 VAL A N 1
ATOM 613 C CA . VAL A 1 80 ? 5.852 -10.464 5.772 1.00 98.12 80 VAL A CA 1
ATOM 614 C C . VAL A 1 80 ? 6.019 -11.378 4.566 1.00 98.12 80 VAL A C 1
ATOM 616 O O . VAL A 1 80 ? 7.159 -11.701 4.242 1.00 98.12 80 VAL A O 1
ATOM 619 N N . ASP A 1 81 ? 4.938 -11.788 3.903 1.00 98.19 81 ASP A N 1
ATOM 620 C CA . ASP A 1 81 ? 5.051 -12.580 2.667 1.00 98.19 81 ASP A CA 1
ATOM 621 C C . ASP A 1 81 ? 5.008 -11.697 1.418 1.00 98.19 81 ASP A C 1
ATOM 623 O O . ASP A 1 81 ? 5.641 -12.007 0.409 1.00 98.19 81 ASP A O 1
ATOM 627 N N . PHE A 1 82 ? 4.279 -10.585 1.478 1.00 98.25 82 PHE A N 1
ATOM 628 C CA . PHE A 1 82 ? 4.281 -9.553 0.451 1.00 98.25 82 PHE A CA 1
ATOM 629 C C . PHE A 1 82 ? 3.957 -8.185 1.046 1.00 98.25 82 PHE A C 1
ATOM 631 O O . PHE A 1 82 ? 3.360 -8.067 2.121 1.00 98.25 82 PHE A O 1
ATOM 638 N N . PHE A 1 83 ? 4.372 -7.151 0.329 1.00 98.62 83 PHE A N 1
ATOM 639 C CA . PHE A 1 83 ? 4.196 -5.762 0.720 1.00 98.62 83 PHE A CA 1
ATOM 640 C C . PHE A 1 83 ? 3.152 -5.096 -0.173 1.00 98.62 83 PHE A C 1
ATOM 642 O O . PHE A 1 83 ? 3.164 -5.317 -1.383 1.00 98.62 83 PHE A O 1
ATOM 649 N N . VAL A 1 84 ? 2.289 -4.260 0.401 1.00 98.62 84 VAL A N 1
ATOM 650 C CA . VAL A 1 84 ? 1.328 -3.436 -0.340 1.00 98.62 84 VAL A CA 1
ATOM 651 C C . VAL A 1 84 ? 1.704 -1.961 -0.273 1.00 98.62 84 VAL A C 1
ATOM 653 O O . VAL A 1 84 ? 1.827 -1.399 0.814 1.00 98.62 84 VAL A O 1
ATOM 656 N N . THR A 1 85 ? 1.836 -1.340 -1.448 1.00 98.50 85 THR A N 1
ATOM 657 C CA . THR A 1 85 ? 1.942 0.118 -1.612 1.00 98.50 85 THR A CA 1
ATOM 658 C C . THR A 1 85 ? 0.617 0.686 -2.116 1.00 98.50 85 THR A C 1
ATOM 660 O O . THR A 1 85 ? -0.028 0.084 -2.980 1.00 98.50 85 THR A O 1
ATOM 663 N N . HIS A 1 86 ? 0.186 1.807 -1.535 1.00 98.12 86 HIS A N 1
ATOM 664 C CA . HIS A 1 86 ? -1.192 2.294 -1.633 1.00 98.12 86 HIS A CA 1
ATOM 665 C C . HIS A 1 86 ? -1.290 3.820 -1.403 1.00 98.12 86 HIS A C 1
ATOM 667 O O . HIS A 1 86 ? -0.331 4.437 -0.919 1.00 98.12 86 HIS A O 1
ATOM 673 N N . SER A 1 87 ? -2.433 4.449 -1.712 1.00 96.62 87 SER A N 1
ATOM 674 C CA . SER A 1 87 ? -2.692 5.862 -1.371 1.00 96.62 87 SER A CA 1
ATOM 675 C C . SER A 1 87 ? -3.585 6.004 -0.139 1.00 96.62 87 SER A C 1
ATOM 677 O O . SER A 1 87 ? -4.492 5.227 0.087 1.00 96.62 87 SER A O 1
ATOM 679 N N . TRP A 1 88 ? -3.399 7.067 0.645 1.00 95.69 88 TRP A N 1
ATOM 680 C CA . TRP A 1 88 ? -4.338 7.397 1.724 1.00 95.69 88 TRP A CA 1
ATOM 681 C C . TRP A 1 88 ? -5.644 8.044 1.238 1.00 95.69 88 TRP A C 1
ATOM 683 O O . TRP A 1 88 ? -6.617 8.107 1.994 1.00 95.69 88 TRP A O 1
ATOM 693 N N . ARG A 1 89 ? -5.668 8.545 -0.004 1.00 95.06 89 ARG A N 1
ATOM 694 C CA . ARG A 1 89 ? -6.867 9.118 -0.634 1.00 95.06 89 ARG A CA 1
ATOM 695 C C . ARG A 1 89 ? -7.745 8.067 -1.306 1.00 95.06 89 ARG A C 1
ATOM 697 O O . ARG A 1 89 ? -8.859 8.402 -1.695 1.00 95.06 89 ARG A O 1
ATOM 704 N N . GLU A 1 90 ? -7.270 6.832 -1.432 1.00 95.75 90 GLU A N 1
ATOM 705 C CA . GLU A 1 90 ? -8.050 5.752 -2.027 1.00 95.75 90 GLU A CA 1
ATOM 706 C C . GLU A 1 90 ? -9.232 5.353 -1.145 1.00 95.75 90 GLU A C 1
ATOM 708 O O . GLU A 1 90 ? -9.167 5.458 0.085 1.00 95.75 90 GLU A O 1
ATOM 713 N N . GLY A 1 91 ? -10.299 4.884 -1.789 1.00 98.12 91 GLY A N 1
ATOM 714 C CA . GLY A 1 91 ? -11.455 4.326 -1.107 1.00 98.12 91 GLY A CA 1
ATOM 715 C C . GLY A 1 91 ? -11.133 2.974 -0.479 1.00 98.12 91 GLY A C 1
ATOM 716 O O . GLY A 1 91 ? -10.522 2.103 -1.099 1.00 98.12 91 GLY A O 1
ATOM 717 N N . VAL A 1 92 ? -11.553 2.779 0.767 1.00 98.62 92 VAL A N 1
ATOM 718 C CA . VAL A 1 92 ? -11.253 1.564 1.532 1.00 98.62 92 VAL A CA 1
ATOM 719 C C . VAL A 1 92 ? -11.931 0.311 0.967 1.00 98.62 92 VAL A C 1
ATOM 721 O O . VAL A 1 92 ? -11.371 -0.781 1.079 1.00 98.62 92 VAL A O 1
ATOM 724 N N . PHE A 1 93 ? -13.108 0.438 0.343 1.00 98.38 93 PHE A N 1
ATOM 725 C CA . PHE A 1 93 ? -13.802 -0.700 -0.268 1.00 98.38 93 PHE A CA 1
ATOM 726 C C . PHE A 1 93 ? -13.093 -1.125 -1.555 1.00 98.38 93 PHE A C 1
ATOM 728 O O . PHE A 1 93 ? -12.835 -2.316 -1.739 1.00 98.38 93 PHE A O 1
ATOM 735 N N . GLU A 1 94 ? -12.682 -0.150 -2.373 1.00 97.88 94 GLU A N 1
ATOM 736 C CA . GLU A 1 94 ? -11.873 -0.376 -3.576 1.00 97.88 94 GLU A CA 1
ATOM 737 C C . GLU A 1 94 ? -10.550 -1.059 -3.204 1.00 97.88 94 GLU A C 1
ATOM 739 O O . GLU A 1 94 ? -10.193 -2.081 -3.797 1.00 97.88 94 GLU A O 1
ATOM 744 N N . PHE A 1 95 ? -9.857 -0.546 -2.179 1.00 98.31 95 PHE A N 1
ATOM 745 C CA . PHE A 1 95 ? -8.618 -1.132 -1.669 1.00 98.31 95 PHE A CA 1
ATOM 746 C C . PHE A 1 95 ? -8.802 -2.598 -1.263 1.00 98.31 95 PHE A C 1
ATOM 748 O O . PHE A 1 95 ? -8.072 -3.467 -1.746 1.00 98.31 95 PHE A O 1
ATOM 755 N N . CYS A 1 96 ? -9.778 -2.886 -0.391 1.00 98.25 96 CYS A N 1
ATOM 756 C CA . CYS A 1 96 ? -9.994 -4.240 0.120 1.00 98.25 96 CYS A CA 1
ATOM 757 C C . CYS A 1 96 ? -10.305 -5.208 -1.021 1.00 98.25 96 CYS A C 1
ATOM 759 O O . CYS A 1 96 ? -9.683 -6.266 -1.103 1.00 98.25 96 CYS A O 1
ATOM 761 N N . ASN A 1 97 ? -11.195 -4.821 -1.940 1.00 96.31 97 ASN A N 1
ATOM 762 C CA . ASN A 1 97 ? -11.553 -5.651 -3.083 1.00 96.31 97 ASN A CA 1
ATOM 763 C C . ASN A 1 97 ? -10.324 -5.974 -3.949 1.00 96.31 97 ASN A C 1
ATOM 765 O O . ASN A 1 97 ? -10.025 -7.139 -4.204 1.00 96.31 97 ASN A O 1
ATOM 769 N N . ARG A 1 98 ? -9.536 -4.960 -4.324 1.00 95.75 98 ARG A N 1
ATOM 770 C CA . ARG A 1 98 ? -8.344 -5.145 -5.169 1.00 95.75 98 ARG A CA 1
ATOM 771 C C . ARG A 1 98 ? -7.284 -6.014 -4.515 1.00 95.75 98 ARG A C 1
ATOM 773 O O . ARG A 1 98 ? -6.689 -6.861 -5.180 1.00 95.75 98 ARG A O 1
ATOM 780 N N . VAL A 1 99 ? -7.053 -5.834 -3.217 1.00 97.00 99 VAL A N 1
ATOM 781 C CA . VAL A 1 99 ? -6.118 -6.666 -2.452 1.00 97.00 99 VAL A CA 1
ATOM 782 C C . VAL A 1 99 ? -6.598 -8.115 -2.381 1.00 97.00 99 VAL A C 1
ATOM 784 O O . VAL A 1 99 ? -5.805 -9.029 -2.604 1.00 97.00 99 VAL A O 1
ATOM 787 N N . LEU A 1 100 ? -7.880 -8.343 -2.085 1.00 96.00 100 LEU A N 1
ATOM 788 C CA . LEU A 1 100 ? -8.447 -9.686 -1.936 1.00 96.00 100 LEU A CA 1
ATOM 789 C C . LEU A 1 100 ? -8.457 -10.473 -3.248 1.00 96.00 100 LEU A C 1
ATOM 791 O O . LEU A 1 100 ? -8.206 -11.686 -3.225 1.00 96.00 100 LEU A O 1
ATOM 795 N N . GLU A 1 101 ? -8.712 -9.783 -4.357 1.00 93.06 101 GLU A N 1
ATOM 796 C CA . GLU A 1 101 ? -8.730 -10.337 -5.710 1.00 93.06 101 GLU A CA 1
ATOM 797 C C . GLU A 1 101 ? -7.318 -10.541 -6.281 1.00 93.06 101 GLU A C 1
ATOM 799 O O . GLU A 1 101 ? -7.055 -11.496 -7.014 1.00 93.06 101 GLU A O 1
ATOM 804 N N . SER A 1 102 ? -6.367 -9.686 -5.900 1.00 93.50 102 SER A N 1
ATOM 805 C CA . SER A 1 102 ? -4.982 -9.741 -6.395 1.00 93.50 102 SER A CA 1
ATOM 806 C C . SER A 1 102 ? -4.002 -10.401 -5.427 1.00 93.50 102 SER A C 1
ATOM 808 O O . SER A 1 102 ? -2.786 -10.322 -5.632 1.00 93.50 102 SER A O 1
ATOM 810 N N . TRP A 1 103 ? -4.514 -11.070 -4.391 1.00 95.25 103 TRP A N 1
ATOM 811 C CA . TRP A 1 103 ? -3.707 -11.719 -3.362 1.00 95.25 103 TRP A CA 1
ATOM 812 C C . TRP A 1 103 ? -2.678 -12.676 -3.992 1.00 95.25 103 TRP A C 1
ATOM 814 O O . TRP A 1 103 ? -3.074 -13.603 -4.707 1.00 95.25 103 TRP A O 1
ATOM 824 N N . PRO A 1 104 ? -1.363 -12.490 -3.761 1.00 94.06 104 PRO A N 1
ATOM 825 C CA . PRO A 1 104 ? -0.357 -13.302 -4.432 1.00 94.06 104 PRO A CA 1
ATOM 826 C C . PRO A 1 104 ? -0.482 -14.802 -4.103 1.00 94.06 104 PRO A C 1
ATOM 828 O O . PRO A 1 104 ? -0.704 -15.178 -2.950 1.00 94.06 104 PRO A O 1
ATOM 831 N N . PRO A 1 105 ? -0.317 -15.703 -5.085 1.00 91.06 105 PRO A N 1
ATOM 832 C CA . PRO A 1 105 ? -0.431 -17.133 -4.846 1.00 91.06 105 PRO A CA 1
ATOM 833 C C . PRO A 1 105 ? 0.665 -17.608 -3.889 1.00 91.06 105 PRO A C 1
ATOM 835 O O . PRO A 1 105 ? 1.834 -17.234 -4.014 1.00 91.06 105 PRO A O 1
ATOM 838 N N . GLY A 1 106 ? 0.286 -18.465 -2.941 1.00 92.38 106 GLY A N 1
ATOM 839 C CA . GLY A 1 106 ? 1.208 -19.066 -1.973 1.00 92.38 106 GLY A CA 1
ATOM 840 C C . GLY A 1 106 ? 1.659 -18.144 -0.841 1.00 92.38 106 GLY A C 1
ATOM 841 O O . GLY A 1 106 ? 2.469 -18.572 -0.019 1.00 92.38 106 GLY A O 1
ATOM 842 N N . THR A 1 107 ? 1.155 -16.910 -0.767 1.00 95.81 107 THR A N 1
ATOM 843 C CA . THR A 1 107 ? 1.411 -16.000 0.355 1.00 95.81 107 THR A CA 1
ATOM 844 C C . THR A 1 107 ? 0.261 -16.039 1.356 1.00 95.81 107 THR A C 1
ATOM 846 O O . THR A 1 107 ? -0.887 -16.330 1.013 1.00 95.81 107 THR A O 1
ATOM 849 N N . ARG A 1 108 ? 0.559 -15.756 2.624 1.00 97.81 108 ARG A N 1
ATOM 850 C CA . ARG A 1 108 ? -0.413 -15.805 3.724 1.00 97.81 108 ARG A CA 1
ATOM 851 C C . ARG A 1 108 ? -0.600 -14.464 4.408 1.00 97.81 108 ARG A C 1
ATOM 853 O O . ARG A 1 108 ? -1.672 -14.233 4.964 1.00 97.81 108 ARG A O 1
ATOM 860 N N . HIS A 1 109 ? 0.416 -13.606 4.375 1.00 98.62 109 HIS A N 1
ATOM 861 C CA . HIS A 1 109 ? 0.442 -12.394 5.179 1.00 98.62 109 HIS A CA 1
ATOM 862 C C . HIS A 1 109 ? 0.878 -11.167 4.379 1.00 98.62 109 HIS A C 1
ATOM 864 O O . HIS A 1 109 ? 1.921 -11.160 3.719 1.00 98.62 109 HIS A O 1
ATOM 870 N N . MET A 1 110 ? 0.089 -10.110 4.509 1.00 98.25 110 MET A N 1
ATOM 871 C CA . MET A 1 110 ? 0.305 -8.821 3.872 1.00 98.25 110 MET A CA 1
ATOM 872 C C . MET A 1 110 ? 0.847 -7.813 4.878 1.00 98.25 110 MET A C 1
ATOM 874 O O . MET A 1 110 ? 0.317 -7.688 5.982 1.00 98.25 110 MET A O 1
ATOM 878 N N . TRP A 1 111 ? 1.851 -7.035 4.483 1.00 98.69 111 TRP A N 1
ATOM 879 C CA . TRP A 1 111 ? 2.189 -5.784 5.160 1.00 98.69 111 TRP A CA 1
ATOM 880 C C . TRP A 1 111 ? 1.569 -4.597 4.414 1.00 98.69 111 TRP A C 1
ATOM 882 O O . TRP A 1 111 ? 1.756 -4.477 3.206 1.00 98.69 111 TRP A O 1
ATOM 892 N N . CYS A 1 112 ? 0.862 -3.714 5.122 1.00 98.50 112 CYS A N 1
ATOM 893 C CA . CYS A 1 112 ? 0.322 -2.465 4.580 1.00 98.50 112 CYS A CA 1
ATOM 894 C C . CYS A 1 112 ? 0.366 -1.376 5.658 1.00 98.50 112 CYS A C 1
ATOM 896 O O . CYS A 1 112 ? -0.015 -1.635 6.800 1.00 98.50 112 CYS A O 1
ATOM 898 N N . CYS A 1 113 ? 0.837 -0.170 5.327 1.00 97.19 113 CYS A N 1
ATOM 899 C CA . CYS A 1 113 ? 1.276 0.795 6.338 1.00 97.19 113 CYS A CA 1
ATOM 900 C C . CYS A 1 113 ? 0.163 1.255 7.294 1.00 97.19 113 CYS A C 1
ATOM 902 O O . CYS A 1 113 ? 0.420 1.359 8.494 1.00 97.19 113 CYS A O 1
ATOM 904 N N . PHE A 1 114 ? -1.070 1.456 6.812 1.00 97.88 114 PHE A N 1
ATOM 905 C CA . PHE A 1 114 ? -2.182 1.902 7.660 1.00 97.88 114 PHE A CA 1
ATOM 906 C C . PHE A 1 114 ? -2.691 0.818 8.630 1.00 97.88 114 PHE A C 1
ATOM 908 O O . PHE A 1 114 ? -3.282 1.141 9.656 1.00 97.88 114 PHE A O 1
ATOM 915 N N . LEU A 1 115 ? -2.412 -0.462 8.355 1.00 98.62 115 LEU A N 1
ATOM 916 C CA . LEU A 1 115 ? -2.723 -1.585 9.253 1.00 98.62 115 LEU A CA 1
ATOM 917 C C . LEU A 1 115 ? -1.530 -1.969 10.138 1.00 98.62 115 LEU A C 1
ATOM 919 O O . LEU A 1 115 ? -1.702 -2.440 11.263 1.00 98.62 115 LEU A O 1
ATOM 923 N N . ALA A 1 116 ? -0.316 -1.796 9.619 1.00 98.12 116 ALA A N 1
ATOM 924 C CA . ALA A 1 116 ? 0.912 -2.254 10.247 1.00 98.12 116 ALA A CA 1
ATOM 925 C C . ALA A 1 116 ? 1.462 -1.270 11.279 1.00 98.12 116 ALA A C 1
ATOM 927 O O . ALA A 1 116 ? 1.950 -1.709 12.317 1.00 98.12 116 ALA A O 1
ATOM 928 N N . ASN A 1 117 ? 1.400 0.035 11.006 1.00 97.12 117 ASN A N 1
ATOM 929 C CA . ASN A 1 117 ? 1.923 1.051 11.915 1.00 97.12 117 ASN A CA 1
ATOM 930 C C . ASN A 1 117 ? 0.894 1.383 13.013 1.00 97.12 117 ASN A C 1
ATOM 932 O O . ASN A 1 117 ? -0.314 1.279 12.774 1.00 97.12 117 ASN A O 1
ATOM 936 N N . PRO A 1 118 ? 1.344 1.783 14.213 1.00 96.94 118 PRO A N 1
ATOM 937 C CA . PRO A 1 118 ? 0.469 2.182 15.307 1.00 96.94 118 PRO A CA 1
ATOM 938 C C . PRO A 1 118 ? -0.138 3.566 15.038 1.00 96.94 118 PRO A C 1
ATOM 940 O O . PRO A 1 118 ? 0.323 4.590 1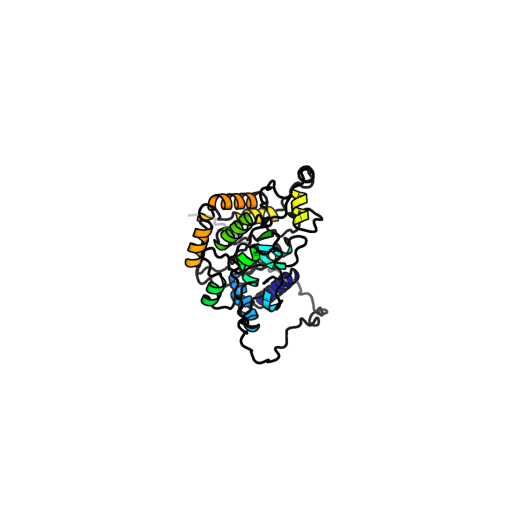5.526 1.00 96.94 118 PRO A O 1
ATOM 943 N N . GLN A 1 119 ? -1.222 3.585 14.265 1.00 95.94 119 GLN A N 1
ATOM 944 C CA . GLN A 1 119 ? -1.933 4.802 13.861 1.00 95.94 119 GLN A CA 1
ATOM 945 C C . GLN A 1 119 ? -2.386 5.757 14.981 1.00 95.94 119 GLN A C 1
ATOM 947 O O . GLN A 1 119 ? -2.476 6.953 14.698 1.00 95.94 119 GLN A O 1
ATOM 952 N N . PRO A 1 120 ? -2.699 5.310 16.219 1.00 96.69 120 PRO A N 1
ATOM 953 C CA . PRO A 1 120 ? -3.100 6.236 17.275 1.00 96.69 120 PRO A CA 1
ATOM 954 C C . PRO A 1 120 ? -1.917 6.935 17.958 1.00 96.69 120 PRO A C 1
ATOM 956 O O . PRO A 1 120 ? -2.152 7.756 18.843 1.00 96.69 120 PRO A O 1
ATOM 959 N N . TRP A 1 121 ? -0.668 6.604 17.611 1.00 96.44 121 TRP A N 1
ATOM 960 C CA . TRP A 1 121 ? 0.492 7.241 18.229 1.00 96.44 121 TRP A CA 1
ATOM 961 C C . TRP A 1 121 ? 0.581 8.731 17.876 1.00 96.44 121 TRP A C 1
ATOM 963 O O . TRP A 1 121 ? 0.219 9.132 16.764 1.00 96.44 121 TRP A O 1
ATOM 973 N N . PRO A 1 122 ? 1.098 9.556 18.803 1.00 94.00 122 PRO A N 1
ATOM 974 C CA . PRO A 1 122 ? 1.483 10.927 18.507 1.00 94.00 122 PRO A CA 1
ATOM 975 C C . PRO A 1 122 ? 2.445 11.011 17.314 1.00 94.00 122 PRO A C 1
ATOM 977 O O . PRO A 1 122 ? 3.196 10.079 17.011 1.00 94.00 122 PRO A O 1
ATOM 980 N N . ARG A 1 123 ? 2.434 12.152 16.618 1.00 88.75 123 ARG A N 1
ATOM 981 C CA . ARG A 1 123 ? 3.231 12.344 15.397 1.00 88.75 123 ARG A CA 1
ATOM 982 C C . ARG A 1 123 ? 4.730 12.224 15.674 1.00 88.75 123 ARG A C 1
ATOM 984 O O . ARG A 1 123 ? 5.459 11.730 14.821 1.00 88.75 123 ARG A O 1
ATOM 991 N N . GLU A 1 124 ? 5.175 12.696 16.828 1.00 89.75 124 GLU A N 1
ATOM 992 C CA . GLU A 1 124 ? 6.548 12.610 17.313 1.00 89.75 124 GLU A CA 1
ATOM 993 C C . GLU A 1 124 ? 7.015 11.154 17.442 1.00 89.75 124 GLU A C 1
ATOM 995 O O . GLU A 1 124 ? 8.025 10.789 16.844 1.00 89.75 124 GLU A O 1
ATOM 1000 N N . ASP A 1 125 ? 6.216 10.299 18.079 1.00 92.69 125 ASP A N 1
ATOM 1001 C CA . ASP A 1 125 ? 6.539 8.883 18.266 1.00 92.69 125 ASP A CA 1
ATOM 1002 C C . ASP A 1 125 ? 6.498 8.124 16.932 1.00 92.69 125 ASP A C 1
ATOM 1004 O O . ASP A 1 125 ? 7.337 7.263 16.658 1.00 92.69 125 ASP A O 1
ATOM 1008 N N . LEU A 1 126 ? 5.548 8.467 16.051 1.00 89.88 126 LEU A N 1
ATOM 1009 C CA . LEU A 1 126 ? 5.511 7.931 14.689 1.00 89.88 126 LEU A CA 1
ATOM 1010 C C . LEU A 1 126 ? 6.733 8.353 13.874 1.00 89.88 126 LEU A C 1
ATOM 1012 O O . LEU A 1 126 ? 7.245 7.544 13.103 1.00 89.88 126 LEU A O 1
ATOM 1016 N N . LYS A 1 127 ? 7.211 9.590 14.028 1.00 87.94 127 LYS A N 1
ATOM 1017 C CA . LYS A 1 127 ? 8.401 10.082 13.325 1.00 87.94 127 LYS A CA 1
ATOM 1018 C C . LYS A 1 127 ? 9.646 9.309 13.749 1.00 87.94 127 LYS A C 1
ATOM 1020 O O . LYS A 1 127 ? 10.410 8.891 12.881 1.00 87.94 127 LYS A O 1
ATOM 1025 N N . ASP A 1 128 ? 9.804 9.064 15.045 1.00 88.81 128 ASP A N 1
ATOM 1026 C CA . ASP A 1 128 ? 10.903 8.253 15.572 1.00 88.81 128 ASP A CA 1
ATOM 1027 C C . ASP A 1 128 ? 10.805 6.801 15.082 1.00 88.81 128 ASP A C 1
ATOM 1029 O O . ASP A 1 128 ? 11.805 6.193 14.689 1.00 88.81 128 ASP A O 1
ATOM 1033 N N . LEU A 1 129 ? 9.583 6.264 14.999 1.00 89.88 129 LEU A N 1
ATOM 1034 C CA . LEU A 1 129 ? 9.325 4.948 14.424 1.00 89.88 129 LEU A CA 1
ATOM 1035 C C . LEU A 1 129 ? 9.640 4.881 12.921 1.00 89.88 129 LEU A C 1
ATOM 1037 O O . LEU A 1 129 ? 10.077 3.835 12.451 1.00 89.88 129 LEU A O 1
ATOM 1041 N N . MET A 1 130 ? 9.454 5.957 12.149 1.00 87.75 130 MET A N 1
ATOM 1042 C CA . MET A 1 130 ? 9.751 5.997 10.703 1.00 87.75 130 MET A CA 1
ATOM 1043 C C . MET A 1 130 ? 11.251 5.956 10.373 1.00 87.75 130 MET A C 1
ATOM 1045 O O . MET A 1 130 ? 11.632 6.036 9.205 1.00 87.75 130 MET A O 1
ATOM 1049 N N . GLY A 1 131 ? 12.093 5.720 11.376 1.00 85.00 131 GLY A N 1
ATOM 1050 C CA . GLY A 1 131 ? 13.495 5.377 11.226 1.00 85.00 131 GLY A CA 1
ATOM 1051 C C . GLY A 1 131 ? 14.399 6.561 11.520 1.00 85.00 131 GLY A C 1
ATOM 1052 O O . GLY A 1 131 ? 14.111 7.708 11.168 1.00 85.00 131 GLY A O 1
ATOM 1053 N N . SER A 1 132 ? 15.540 6.261 12.124 1.00 86.00 132 SER A N 1
ATOM 1054 C CA . SER A 1 132 ? 16.585 7.214 12.487 1.00 86.00 132 SER A CA 1
ATOM 1055 C C . SER A 1 132 ? 17.660 7.351 11.405 1.00 86.00 132 SER A C 1
ATOM 1057 O O . SER A 1 132 ? 18.359 8.366 11.347 1.00 86.00 132 SER A O 1
ATOM 1059 N N . GLN A 1 133 ? 17.798 6.356 10.519 1.00 89.00 133 GLN A N 1
ATOM 1060 C CA . GLN A 1 133 ? 18.853 6.353 9.508 1.00 89.00 133 GLN A CA 1
ATOM 1061 C C . GLN A 1 133 ? 18.561 7.353 8.384 1.00 89.00 133 GLN A C 1
ATOM 1063 O O . GLN A 1 133 ? 17.416 7.455 7.941 1.00 89.00 133 GLN A O 1
ATOM 1068 N N . PRO A 1 134 ? 19.566 8.069 7.843 1.00 86.88 134 PRO A N 1
ATOM 1069 C CA . PRO A 1 134 ? 19.346 9.051 6.777 1.00 86.88 134 PRO A CA 1
ATOM 1070 C C . PRO A 1 134 ? 18.609 8.486 5.558 1.00 86.88 134 PRO A C 1
ATOM 1072 O O . PRO A 1 134 ? 17.820 9.191 4.935 1.00 86.88 134 PRO A O 1
ATOM 1075 N N . ASP A 1 135 ? 18.845 7.211 5.256 1.00 87.12 135 ASP A N 1
ATOM 1076 C CA . ASP A 1 135 ? 18.253 6.481 4.143 1.00 87.12 135 ASP A CA 1
ATOM 1077 C C . ASP A 1 135 ? 16.984 5.706 4.523 1.00 87.12 135 ASP A C 1
ATOM 1079 O O . ASP A 1 135 ? 16.537 4.909 3.713 1.00 87.12 135 ASP A O 1
ATOM 1083 N N . LEU A 1 136 ? 16.414 5.885 5.722 1.00 90.69 136 LEU A N 1
ATOM 1084 C CA . LEU A 1 136 ? 15.200 5.201 6.205 1.00 90.69 136 LEU A CA 1
ATOM 1085 C C . LEU A 1 136 ? 15.319 3.665 6.285 1.00 90.69 136 LEU A C 1
ATOM 1087 O O . LEU A 1 136 ? 14.304 2.971 6.341 1.00 90.69 136 LEU A O 1
ATOM 1091 N N . SER A 1 137 ? 16.529 3.101 6.255 1.00 92.12 137 SER A N 1
ATOM 1092 C CA . SER A 1 137 ? 16.740 1.643 6.233 1.00 92.12 137 SER A CA 1
ATOM 1093 C C . SER A 1 137 ? 16.244 0.906 7.482 1.00 92.12 137 SER A C 1
ATOM 1095 O O . SER A 1 137 ? 15.915 -0.275 7.389 1.00 92.12 137 SER A O 1
ATOM 1097 N N . ASP A 1 138 ? 16.147 1.593 8.619 1.00 92.06 138 ASP A N 1
ATOM 1098 C CA . ASP A 1 138 ? 15.664 1.068 9.900 1.00 92.06 138 ASP A CA 1
ATOM 1099 C C . ASP A 1 138 ? 14.157 1.269 10.130 1.00 92.06 138 ASP A C 1
ATOM 1101 O O . ASP A 1 138 ? 13.622 0.843 11.151 1.00 92.06 138 ASP A O 1
ATOM 1105 N N . SER A 1 139 ? 13.456 1.882 9.178 1.00 93.38 139 SER A N 1
ATOM 1106 C CA . SER A 1 139 ? 12.008 2.079 9.252 1.00 93.38 139 SER A CA 1
ATOM 1107 C C . SER A 1 139 ? 11.226 0.753 9.129 1.00 93.38 139 SER A C 1
ATOM 1109 O O . SER A 1 139 ? 11.649 -0.161 8.410 1.00 93.38 139 SER A O 1
ATOM 1111 N N . PRO A 1 140 ? 10.028 0.629 9.736 1.00 93.94 140 PRO A N 1
ATOM 1112 C CA . PRO A 1 140 ? 9.194 -0.567 9.636 1.00 93.94 140 PRO A CA 1
ATOM 1113 C C . PRO A 1 140 ? 8.883 -0.994 8.201 1.00 93.94 140 PRO A C 1
ATOM 1115 O O . PRO A 1 140 ? 8.842 -2.192 7.923 1.00 93.94 140 PRO A O 1
ATOM 1118 N N . PHE A 1 141 ? 8.690 -0.042 7.283 1.00 93.62 141 PHE A N 1
ATOM 1119 C CA . PHE A 1 141 ? 8.400 -0.356 5.885 1.00 93.62 141 PHE A CA 1
ATOM 1120 C C . PHE A 1 141 ? 9.646 -0.882 5.157 1.00 93.62 141 PHE A C 1
ATOM 1122 O O . PHE A 1 141 ? 9.552 -1.866 4.420 1.00 93.62 141 PHE A O 1
ATOM 1129 N N . ALA A 1 142 ? 10.829 -0.299 5.400 1.00 94.75 142 ALA A N 1
ATOM 1130 C CA . ALA A 1 142 ? 12.080 -0.794 4.835 1.00 94.75 142 ALA A CA 1
ATOM 1131 C C . ALA A 1 142 ? 12.396 -2.200 5.356 1.00 94.75 142 ALA A C 1
ATOM 1133 O O . ALA A 1 142 ? 12.753 -3.085 4.576 1.00 94.75 142 ALA A O 1
ATOM 1134 N N . LEU A 1 143 ? 12.194 -2.433 6.653 1.00 96.56 143 LEU A N 1
ATOM 1135 C CA . LEU A 1 143 ? 12.352 -3.747 7.274 1.00 96.56 143 LEU A CA 1
ATOM 1136 C C . LEU A 1 143 ? 11.338 -4.764 6.732 1.00 96.56 143 LEU A C 1
ATOM 1138 O O . LEU A 1 143 ? 11.674 -5.934 6.558 1.00 96.56 143 LEU A O 1
ATOM 1142 N N . ALA A 1 144 ? 10.110 -4.338 6.429 1.00 97.38 144 ALA A N 1
ATOM 1143 C CA . ALA A 1 144 ? 9.104 -5.207 5.830 1.00 97.38 144 ALA A CA 1
ATOM 1144 C C . ALA A 1 144 ? 9.449 -5.586 4.381 1.00 97.38 144 ALA A C 1
ATOM 1146 O O . ALA A 1 144 ? 9.391 -6.765 4.037 1.00 97.38 144 ALA A O 1
ATOM 1147 N N . LEU A 1 145 ? 9.868 -4.623 3.551 1.00 96.25 145 LEU A N 1
ATOM 1148 C CA . LEU A 1 145 ? 10.299 -4.877 2.169 1.00 96.25 145 LEU A CA 1
ATOM 1149 C C . LEU A 1 145 ? 11.552 -5.753 2.092 1.00 96.25 145 LEU A C 1
ATOM 1151 O O . LEU A 1 145 ? 11.646 -6.606 1.217 1.00 96.25 145 LEU A O 1
ATOM 1155 N N . THR A 1 146 ? 12.507 -5.553 3.002 1.00 96.19 146 THR A N 1
ATOM 1156 C CA . THR A 1 146 ? 13.775 -6.306 3.043 1.00 96.19 146 THR A CA 1
ATOM 1157 C C . THR A 1 146 ? 13.664 -7.649 3.768 1.00 96.19 146 THR A C 1
ATOM 1159 O O . THR A 1 146 ? 14.630 -8.416 3.796 1.00 96.19 146 THR A O 1
ATOM 1162 N N . ALA A 1 147 ? 12.503 -7.967 4.350 1.00 96.94 147 ALA A N 1
ATOM 1163 C CA . ALA A 1 147 ? 12.290 -9.242 5.013 1.00 96.94 147 ALA A CA 1
ATOM 1164 C C . ALA A 1 147 ? 12.516 -10.398 4.030 1.00 96.94 147 ALA A C 1
ATOM 1166 O O . ALA A 1 147 ? 11.955 -10.425 2.940 1.00 96.94 147 ALA A O 1
ATOM 1167 N N . ARG A 1 148 ? 13.284 -11.413 4.444 1.00 95.50 148 ARG A N 1
ATOM 1168 C CA . ARG A 1 148 ? 13.600 -12.585 3.605 1.00 95.50 148 ARG A CA 1
ATOM 1169 C C . ARG A 1 148 ? 12.358 -13.328 3.094 1.00 95.50 148 ARG A C 1
ATOM 1171 O O . ARG A 1 148 ? 12.427 -13.993 2.066 1.00 95.50 148 ARG A O 1
ATOM 1178 N N . SER A 1 149 ? 11.258 -13.269 3.839 1.00 96.44 149 SER A N 1
ATOM 1179 C CA . SER A 1 149 ? 9.981 -13.878 3.465 1.00 96.44 149 SER A CA 1
ATOM 1180 C C . SER A 1 149 ? 9.177 -13.041 2.465 1.00 96.44 149 SER A C 1
ATOM 1182 O O . SER A 1 149 ? 8.241 -13.577 1.882 1.00 96.44 149 SER A O 1
ATOM 1184 N N . CYS A 1 150 ? 9.528 -11.767 2.247 1.00 97.69 150 CYS A N 1
ATOM 1185 C CA . CYS A 1 150 ? 8.831 -10.891 1.316 1.00 97.69 150 CYS A CA 1
ATOM 1186 C C . CYS A 1 150 ? 9.156 -11.307 -0.122 1.00 97.69 150 CYS A C 1
ATOM 1188 O O . CYS A 1 150 ? 10.302 -11.254 -0.564 1.00 97.69 150 CYS A O 1
ATOM 1190 N N . GLN A 1 151 ? 8.139 -11.757 -0.850 1.00 96.31 151 GLN A N 1
ATOM 1191 C CA . GLN A 1 151 ? 8.284 -12.335 -2.185 1.00 96.31 151 GLN A CA 1
ATOM 1192 C C . GLN A 1 151 ? 7.968 -11.341 -3.299 1.00 96.31 151 GLN A C 1
ATOM 1194 O O . GLN A 1 151 ? 8.365 -11.564 -4.442 1.00 96.31 151 GLN A O 1
ATOM 1199 N N . THR A 1 152 ? 7.204 -10.287 -3.004 1.00 96.69 152 THR A N 1
ATOM 1200 C CA . THR A 1 152 ? 6.682 -9.377 -4.023 1.00 96.69 152 THR A CA 1
ATOM 1201 C C . THR A 1 152 ? 6.181 -8.065 -3.423 1.00 96.69 152 THR A C 1
ATOM 1203 O O . THR A 1 152 ? 5.747 -8.022 -2.270 1.00 96.69 152 THR A O 1
ATOM 1206 N N . LEU A 1 153 ? 6.185 -7.017 -4.247 1.00 98.00 153 LEU A N 1
ATOM 1207 C CA . LEU A 1 153 ? 5.436 -5.782 -4.022 1.00 98.00 153 LEU A CA 1
ATOM 1208 C C . LEU A 1 153 ? 4.120 -5.846 -4.813 1.00 98.00 153 LEU A C 1
ATOM 1210 O O . LEU A 1 153 ? 4.134 -6.147 -6.008 1.00 98.00 153 LEU A O 1
ATOM 1214 N N . LEU A 1 154 ? 2.997 -5.564 -4.160 1.00 97.81 154 LEU A N 1
ATOM 1215 C CA . LEU A 1 154 ? 1.689 -5.386 -4.785 1.00 97.81 154 LEU A CA 1
ATOM 1216 C C . LEU A 1 154 ? 1.322 -3.897 -4.742 1.00 97.81 154 LEU A C 1
ATOM 1218 O O . LEU A 1 154 ? 1.276 -3.277 -3.681 1.00 97.81 154 LEU A O 1
ATOM 1222 N N . VAL A 1 155 ? 1.099 -3.323 -5.915 1.00 97.94 155 VAL A N 1
ATOM 1223 C CA . VAL A 1 155 ? 0.739 -1.924 -6.134 1.00 97.94 155 VAL A CA 1
ATOM 1224 C C . VAL A 1 155 ? -0.771 -1.839 -6.238 1.00 97.94 155 VAL A C 1
ATOM 1226 O O . VAL A 1 155 ? -1.341 -2.463 -7.127 1.00 97.94 155 VAL A O 1
ATOM 1229 N N . VAL A 1 156 ? -1.417 -1.077 -5.359 1.00 97.69 156 VAL A N 1
ATOM 1230 C CA . VAL A 1 156 ? -2.873 -0.899 -5.389 1.00 97.69 156 VAL A CA 1
ATOM 1231 C C . VAL A 1 156 ? -3.188 0.451 -6.036 1.00 97.69 156 VAL A C 1
ATOM 1233 O O . VAL A 1 156 ? -3.036 1.481 -5.383 1.00 97.69 156 VAL A O 1
ATOM 1236 N N . PRO A 1 157 ? -3.565 0.491 -7.331 1.00 96.94 157 PRO A N 1
ATOM 1237 C CA . PRO A 1 157 ? -4.048 1.726 -7.934 1.00 96.94 157 PRO A CA 1
ATOM 1238 C C . PRO A 1 157 ? -5.392 2.108 -7.308 1.00 96.94 157 PRO A C 1
ATOM 1240 O O . PRO A 1 157 ? -6.002 1.308 -6.596 1.00 96.94 157 PRO A O 1
ATOM 1243 N N . ASN A 1 158 ? -5.883 3.308 -7.600 1.00 96.94 158 ASN A N 1
ATOM 1244 C CA . ASN A 1 158 ? -7.195 3.768 -7.152 1.00 96.94 158 ASN A CA 1
ATOM 1245 C C . ASN A 1 158 ? -7.733 4.870 -8.070 1.00 96.94 158 ASN A C 1
ATOM 1247 O O . ASN A 1 158 ? -6.983 5.465 -8.845 1.00 96.94 158 ASN A O 1
ATOM 1251 N N . VAL A 1 159 ? -9.029 5.154 -7.978 1.00 96.69 159 VAL A N 1
ATOM 1252 C CA . VAL A 1 159 ? -9.681 6.219 -8.765 1.00 96.69 159 VAL A CA 1
ATOM 1253 C C . VAL A 1 159 ? -9.291 7.640 -8.344 1.00 96.69 159 VAL A C 1
ATOM 1255 O O . VAL A 1 159 ? -9.437 8.564 -9.141 1.00 96.69 159 VAL A O 1
ATOM 1258 N N . ALA A 1 160 ? -8.836 7.844 -7.105 1.00 94.88 160 ALA A N 1
ATOM 1259 C CA . ALA A 1 160 ? -8.667 9.178 -6.530 1.00 94.88 160 ALA A CA 1
ATOM 1260 C C . ALA A 1 160 ? -7.384 9.874 -7.008 1.00 94.88 160 ALA A C 1
ATOM 1262 O O . ALA A 1 160 ? -7.389 11.081 -7.257 1.00 94.88 160 ALA A O 1
ATOM 1263 N N . GLU A 1 161 ? -6.280 9.133 -7.127 1.00 94.81 161 GLU A N 1
ATOM 1264 C CA . GLU A 1 161 ? -5.003 9.624 -7.646 1.00 94.81 161 GLU A CA 1
ATOM 1265 C C . GLU A 1 161 ? -4.048 8.483 -8.014 1.00 94.81 161 GLU A C 1
ATOM 1267 O O . GLU A 1 161 ? -4.121 7.379 -7.467 1.00 94.81 161 GLU A O 1
ATOM 1272 N N . SER A 1 162 ? -3.049 8.781 -8.853 1.00 97.06 162 SER A N 1
ATOM 1273 C CA . SER A 1 162 ? -1.878 7.912 -8.938 1.00 97.06 162 SER A CA 1
ATOM 1274 C C . SER A 1 162 ? -1.177 7.837 -7.586 1.00 97.06 162 SER A C 1
ATOM 1276 O O . SER A 1 162 ? -0.764 8.854 -7.020 1.00 97.06 162 SER A O 1
ATOM 1278 N N . ILE A 1 163 ? -0.947 6.614 -7.103 1.00 97.06 163 ILE A N 1
ATOM 1279 C CA . ILE A 1 163 ? -0.193 6.402 -5.866 1.00 97.06 163 ILE A CA 1
ATOM 1280 C C . ILE A 1 163 ? 1.231 6.969 -5.948 1.00 97.06 163 ILE A C 1
ATOM 1282 O O . ILE A 1 163 ? 1.801 7.350 -4.930 1.00 97.06 163 ILE A O 1
ATOM 1286 N N . TYR A 1 164 ? 1.805 7.080 -7.152 1.00 97.94 164 TYR A N 1
ATOM 1287 C CA . TYR A 1 164 ? 3.172 7.563 -7.353 1.00 97.94 164 TYR A CA 1
ATOM 1288 C C . TYR A 1 164 ? 3.290 9.086 -7.308 1.00 97.94 164 TYR A C 1
ATOM 1290 O O . TYR A 1 164 ? 4.402 9.608 -7.338 1.00 97.94 164 TYR A O 1
ATOM 1298 N N . ASN A 1 165 ? 2.176 9.800 -7.124 1.00 96.94 165 ASN A N 1
ATOM 1299 C CA . ASN A 1 165 ? 2.205 11.190 -6.670 1.00 96.94 165 ASN A CA 1
ATOM 1300 C C . ASN A 1 165 ? 2.658 11.303 -5.202 1.00 96.94 165 ASN A C 1
ATOM 1302 O O . ASN A 1 165 ? 3.025 12.387 -4.745 1.00 96.94 165 ASN A O 1
ATOM 1306 N N . ARG A 1 166 ? 2.688 10.186 -4.461 1.00 96.19 166 ARG A N 1
ATOM 1307 C CA . ARG A 1 166 ? 3.172 10.115 -3.083 1.00 96.19 166 ARG A CA 1
ATOM 1308 C C . ARG A 1 166 ? 4.615 9.635 -3.060 1.00 96.19 166 ARG A C 1
ATOM 1310 O O . ARG A 1 166 ? 4.940 8.538 -3.512 1.00 96.19 166 ARG A O 1
ATOM 1317 N N . LEU A 1 167 ? 5.488 10.440 -2.469 1.00 96.88 167 LEU A N 1
ATOM 1318 C CA . LEU A 1 167 ? 6.922 10.169 -2.456 1.00 96.88 167 LEU A CA 1
ATOM 1319 C C . LEU A 1 167 ? 7.288 8.895 -1.662 1.00 96.88 167 LEU A C 1
ATOM 1321 O O . LEU A 1 167 ? 8.247 8.212 -2.011 1.00 96.88 167 LEU A O 1
ATOM 1325 N N . TRP A 1 168 ? 6.484 8.516 -0.663 1.00 96.31 168 TRP A N 1
ATOM 1326 C CA . TRP A 1 168 ? 6.612 7.225 0.028 1.00 96.31 168 TRP A CA 1
ATOM 1327 C C . TRP A 1 168 ? 6.431 6.027 -0.916 1.00 96.31 168 TRP A C 1
ATOM 1329 O O . TRP A 1 168 ? 7.261 5.122 -0.917 1.00 96.31 168 TRP A O 1
ATOM 1339 N N . CYS A 1 169 ? 5.415 6.054 -1.784 1.00 97.88 169 CYS A N 1
ATOM 1340 C CA . CYS A 1 169 ? 5.168 4.987 -2.759 1.00 97.88 169 CYS A CA 1
ATOM 1341 C C . CYS A 1 169 ? 6.295 4.886 -3.799 1.00 97.88 169 CYS A C 1
ATOM 1343 O O . CYS A 1 169 ? 6.637 3.796 -4.257 1.00 97.88 169 CYS A O 1
ATOM 1345 N N . VAL A 1 170 ? 6.915 6.020 -4.147 1.00 98.06 170 VAL A N 1
ATOM 1346 C CA . VAL A 1 170 ? 8.115 6.060 -4.998 1.00 98.06 170 VAL A CA 1
ATOM 1347 C C . VAL A 1 170 ? 9.298 5.358 -4.326 1.00 98.06 170 VAL A C 1
ATOM 1349 O O . VAL A 1 170 ? 9.999 4.581 -4.975 1.00 98.06 170 VAL A O 1
ATOM 1352 N N . GLU A 1 171 ? 9.523 5.600 -3.035 1.00 97.19 171 GLU A N 1
ATOM 1353 C CA . GLU A 1 171 ? 10.604 4.961 -2.279 1.00 97.19 171 GLU A CA 1
ATOM 1354 C C . GLU A 1 171 ? 10.397 3.452 -2.118 1.00 97.19 171 GLU A C 1
ATOM 1356 O O . GLU A 1 171 ? 11.339 2.674 -2.279 1.00 97.19 171 GLU A O 1
ATOM 1361 N N . GLU A 1 172 ? 9.164 3.019 -1.858 1.00 98.00 172 GLU A N 1
ATOM 1362 C CA . GLU A 1 172 ? 8.793 1.601 -1.788 1.00 98.00 172 GLU A CA 1
ATOM 1363 C C . GLU A 1 172 ? 9.059 0.891 -3.126 1.00 98.00 172 GLU A C 1
ATOM 1365 O O . GLU A 1 172 ? 9.684 -0.173 -3.161 1.00 98.00 172 GLU A O 1
ATOM 1370 N N . ALA A 1 173 ? 8.673 1.521 -4.239 1.00 97.88 173 ALA A N 1
ATOM 1371 C CA . ALA A 1 173 ? 8.974 1.053 -5.588 1.00 97.88 173 ALA A CA 1
ATOM 1372 C C . ALA A 1 173 ? 10.483 0.966 -5.862 1.00 97.88 173 ALA A C 1
ATOM 1374 O O . ALA A 1 173 ? 10.967 -0.061 -6.345 1.00 97.88 173 ALA A O 1
ATOM 1375 N N . ARG A 1 174 ? 11.245 2.014 -5.524 1.00 97.50 174 ARG A N 1
ATOM 1376 C CA . ARG A 1 174 ? 12.705 2.031 -5.678 1.00 97.50 174 ARG A CA 1
ATOM 1377 C C . ARG A 1 174 ? 13.358 0.889 -4.893 1.00 97.50 174 ARG A C 1
ATOM 1379 O O . ARG A 1 174 ? 14.198 0.178 -5.437 1.00 97.50 174 ARG A O 1
ATOM 1386 N N . ARG A 1 175 ? 12.951 0.665 -3.639 1.00 97.06 175 ARG A N 1
ATOM 1387 C CA . ARG A 1 175 ? 13.461 -0.447 -2.818 1.00 97.06 175 ARG A CA 1
ATOM 1388 C C . ARG A 1 175 ? 13.133 -1.805 -3.411 1.00 97.06 175 ARG A C 1
ATOM 1390 O O . ARG A 1 175 ? 14.004 -2.669 -3.445 1.00 97.06 175 ARG A O 1
ATOM 1397 N N . ALA A 1 176 ? 11.910 -2.000 -3.900 1.00 97.44 176 ALA A N 1
ATOM 1398 C CA . ALA A 1 176 ? 11.542 -3.243 -4.567 1.00 97.44 176 ALA A CA 1
ATOM 1399 C C . ALA A 1 176 ? 12.424 -3.505 -5.801 1.00 97.44 176 ALA A C 1
ATOM 1401 O O . ALA A 1 176 ? 12.861 -4.637 -6.009 1.00 97.44 176 ALA A O 1
ATOM 1402 N N . MET A 1 177 ? 12.768 -2.464 -6.570 1.00 97.19 177 MET A N 1
ATOM 1403 C CA . MET A 1 177 ? 13.694 -2.582 -7.702 1.00 97.19 177 MET A CA 1
ATOM 1404 C C . MET A 1 177 ? 15.105 -3.007 -7.270 1.00 97.19 177 MET A C 1
ATOM 1406 O O . MET A 1 177 ? 15.672 -3.924 -7.877 1.00 97.19 177 MET A O 1
ATOM 1410 N N . ASP A 1 178 ? 15.648 -2.377 -6.225 1.00 95.75 178 ASP A N 1
ATOM 1411 C CA . ASP A 1 178 ? 16.972 -2.688 -5.667 1.00 95.75 178 ASP A CA 1
ATOM 1412 C C . ASP A 1 178 ? 17.051 -4.117 -5.125 1.00 95.75 178 ASP A C 1
ATOM 1414 O O . ASP A 1 178 ? 18.043 -4.815 -5.329 1.00 95.75 178 ASP A O 1
ATOM 1418 N N . LEU A 1 179 ? 15.981 -4.571 -4.471 1.00 95.88 179 LEU A N 1
ATOM 1419 C CA . LEU A 1 179 ? 15.849 -5.928 -3.938 1.00 95.88 179 LEU A CA 1
ATOM 1420 C C . LEU A 1 179 ? 15.499 -6.962 -5.012 1.00 95.88 179 LEU A C 1
ATOM 1422 O O . LEU A 1 179 ? 15.402 -8.152 -4.714 1.00 95.88 179 LEU A O 1
ATOM 1426 N N . HIS A 1 180 ? 15.297 -6.522 -6.256 1.00 95.75 180 HIS A N 1
ATOM 1427 C CA . HIS A 1 180 ? 14.841 -7.359 -7.360 1.00 95.75 180 HIS A CA 1
ATOM 1428 C C . HIS A 1 180 ? 13.543 -8.115 -7.037 1.00 95.75 180 HIS A C 1
ATOM 1430 O O . HIS A 1 180 ? 13.341 -9.242 -7.495 1.00 95.75 180 HIS A O 1
ATOM 1436 N N . LEU A 1 181 ? 12.653 -7.489 -6.267 1.00 95.81 181 LEU A N 1
ATOM 1437 C CA . LEU A 1 181 ? 11.321 -8.016 -6.022 1.00 95.81 181 LEU A CA 1
ATOM 1438 C C . LEU A 1 181 ? 10.459 -7.795 -7.267 1.00 95.81 181 LEU A C 1
ATOM 1440 O O . LEU A 1 181 ? 10.482 -6.706 -7.845 1.00 95.81 181 LEU A O 1
ATOM 1444 N N . PRO A 1 182 ? 9.680 -8.795 -7.704 1.00 95.62 182 PRO A N 1
ATOM 1445 C CA . PRO A 1 182 ? 8.650 -8.546 -8.695 1.00 95.62 182 PRO A CA 1
ATOM 1446 C C . PRO A 1 182 ? 7.620 -7.552 -8.144 1.00 95.62 182 PRO A C 1
ATOM 1448 O O . PRO A 1 182 ? 7.326 -7.531 -6.946 1.00 95.62 182 PRO A O 1
ATOM 1451 N N . ILE A 1 183 ? 7.088 -6.725 -9.039 1.00 96.06 183 ILE A N 1
ATOM 1452 C CA . ILE A 1 183 ? 6.090 -5.704 -8.727 1.00 96.06 183 ILE A CA 1
ATOM 1453 C C . ILE A 1 183 ? 4.863 -5.986 -9.584 1.00 96.06 183 ILE A C 1
ATOM 1455 O O . ILE A 1 183 ? 4.983 -6.138 -10.802 1.00 96.06 183 ILE A O 1
ATOM 1459 N N . TRP A 1 184 ? 3.696 -6.044 -8.957 1.00 94.12 184 TRP A N 1
ATOM 1460 C CA . TRP A 1 184 ? 2.436 -6.362 -9.623 1.00 94.12 184 TRP A CA 1
ATOM 1461 C C . TRP A 1 184 ? 1.391 -5.312 -9.355 1.00 94.12 184 TRP A C 1
ATOM 1463 O O . TRP A 1 184 ? 1.353 -4.751 -8.265 1.00 94.12 184 TRP A O 1
ATOM 1473 N N . LEU A 1 185 ? 0.528 -5.092 -10.337 1.00 94.00 185 LEU A N 1
ATOM 1474 C CA . LEU A 1 185 ? -0.613 -4.217 -10.198 1.00 94.00 185 LEU A CA 1
ATOM 1475 C C . LEU A 1 185 ? -1.834 -4.992 -9.701 1.00 94.00 185 LEU A C 1
ATOM 1477 O O . LEU A 1 185 ? -2.162 -6.050 -10.236 1.00 94.00 185 LEU A O 1
ATOM 1481 N N . ALA A 1 186 ? -2.502 -4.458 -8.684 1.00 94.31 186 ALA A N 1
ATOM 1482 C CA . ALA A 1 186 ? -3.763 -4.990 -8.204 1.00 94.31 186 ALA A CA 1
ATOM 1483 C C . ALA A 1 186 ? -4.921 -4.589 -9.134 1.00 94.31 186 ALA A C 1
ATOM 1485 O O . ALA A 1 186 ? -4.971 -3.484 -9.679 1.00 94.31 186 ALA A O 1
ATOM 1486 N N . THR A 1 187 ? -5.871 -5.504 -9.281 1.00 90.94 187 THR A N 1
ATOM 1487 C CA . THR A 1 187 ? -7.089 -5.390 -10.093 1.00 90.94 187 THR A CA 1
ATOM 1488 C C . THR A 1 187 ? -8.279 -5.930 -9.302 1.00 90.94 187 THR A C 1
ATOM 1490 O O . THR A 1 187 ? -8.109 -6.758 -8.407 1.00 90.94 187 THR A O 1
ATOM 1493 N N . ASP A 1 188 ? -9.476 -5.467 -9.631 1.00 83.50 188 ASP A N 1
ATOM 1494 C CA . ASP A 1 188 ? -10.766 -5.840 -9.036 1.00 83.50 188 ASP A CA 1
ATOM 1495 C C . ASP A 1 188 ? -11.430 -7.064 -9.692 1.00 83.50 188 ASP A C 1
ATOM 1497 O O . ASP A 1 188 ? -12.501 -7.484 -9.266 1.00 83.50 188 ASP A O 1
ATOM 1501 N N . CYS A 1 189 ? -10.804 -7.660 -10.708 1.00 76.38 189 CYS A N 1
ATOM 1502 C CA . CYS A 1 189 ? -11.330 -8.837 -11.404 1.00 76.38 189 CYS A CA 1
ATOM 1503 C C . CYS A 1 189 ? -10.642 -10.158 -11.032 1.00 76.38 189 CYS A C 1
ATOM 1505 O O . CYS A 1 189 ? -11.011 -11.195 -11.583 1.00 76.38 189 CYS A O 1
ATOM 1507 N N . GLY A 1 190 ? -9.635 -10.118 -10.153 1.00 64.50 190 GLY A N 1
ATOM 1508 C CA . GLY A 1 190 ? -8.855 -11.280 -9.726 1.00 64.50 190 GLY A CA 1
ATOM 1509 C C . GLY A 1 190 ? -8.169 -12.032 -10.871 1.00 64.50 190 GLY A C 1
ATOM 1510 O O . GLY A 1 190 ? -8.433 -11.803 -12.043 1.00 64.50 190 GLY A O 1
ATOM 1511 N N . ILE A 1 191 ? -7.230 -12.926 -10.545 1.00 51.94 191 ILE A N 1
ATOM 1512 C CA . ILE A 1 191 ? -6.613 -13.959 -11.420 1.00 51.94 191 ILE A CA 1
ATOM 1513 C C . ILE A 1 191 ? -5.928 -13.505 -12.739 1.00 51.94 191 ILE A C 1
ATOM 1515 O O . ILE A 1 191 ? -5.068 -14.233 -13.228 1.00 51.94 191 ILE A O 1
ATOM 1519 N N . LEU A 1 192 ? -6.183 -12.328 -13.317 1.00 53.84 192 LEU A N 1
ATOM 1520 C CA . LEU A 1 192 ? -5.729 -11.995 -14.675 1.00 53.84 192 LEU A CA 1
ATOM 1521 C C . LEU A 1 192 ? -4.211 -11.846 -14.808 1.00 53.84 192 LEU A C 1
ATOM 1523 O O . LEU A 1 192 ? -3.676 -11.993 -15.906 1.00 53.84 192 LEU A O 1
ATOM 1527 N N . HIS A 1 193 ? -3.501 -11.647 -13.697 1.00 59.12 193 HIS A N 1
ATOM 1528 C CA . HIS A 1 193 ? -2.045 -11.488 -13.701 1.00 59.12 193 HIS A CA 1
ATOM 1529 C C . HIS A 1 193 ? -1.272 -12.722 -13.241 1.00 59.12 193 HIS A C 1
ATOM 1531 O O . HIS A 1 193 ? -0.136 -12.933 -13.680 1.00 59.12 193 HIS A O 1
ATOM 1537 N N . TRP A 1 194 ? -1.873 -13.577 -12.413 1.00 74.25 194 TRP A N 1
ATOM 1538 C CA . TRP A 1 194 ? -1.218 -14.800 -11.959 1.00 74.25 194 TRP A CA 1
ATOM 1539 C C . TRP A 1 194 ? -1.479 -15.921 -12.968 1.00 74.25 194 TRP A C 1
ATOM 1541 O O . TRP A 1 194 ? -2.637 -16.234 -13.243 1.00 74.25 194 TRP A O 1
ATOM 1551 N N . PRO A 1 195 ? -0.442 -16.562 -13.541 1.00 72.62 195 PRO A N 1
ATOM 1552 C CA . PRO A 1 195 ? -0.664 -17.681 -14.445 1.00 72.62 195 PRO A CA 1
ATOM 1553 C C . PRO A 1 195 ? -1.515 -18.758 -13.755 1.00 72.62 195 PRO A C 1
ATOM 1555 O O . PRO A 1 195 ? -1.228 -19.162 -12.626 1.00 72.62 195 PRO A O 1
ATOM 1558 N N . LEU A 1 196 ? -2.590 -19.188 -14.426 1.00 71.62 196 LEU A N 1
ATOM 1559 C CA . LEU A 1 196 ? -3.558 -20.137 -13.872 1.00 71.62 196 LEU A CA 1
ATOM 1560 C C . LEU A 1 196 ? -2.857 -21.380 -13.313 1.00 71.62 196 LEU A C 1
ATOM 1562 O O . LEU A 1 196 ? -2.036 -22.007 -13.984 1.00 71.62 196 LEU A O 1
ATOM 1566 N N . GLY A 1 197 ? -3.219 -21.745 -12.083 1.00 77.38 197 GLY A N 1
ATOM 1567 C CA . GLY A 1 197 ? -2.683 -22.919 -11.398 1.00 77.38 197 GLY A CA 1
ATOM 1568 C C . GLY A 1 197 ? -1.345 -22.705 -10.685 1.00 77.38 197 GLY A C 1
ATOM 1569 O O . GLY A 1 197 ? -0.880 -23.646 -10.040 1.00 77.38 197 GLY A O 1
ATOM 1570 N N . CYS A 1 198 ? -0.748 -21.509 -10.746 1.00 83.56 198 CYS A N 1
ATOM 1571 C CA . CYS A 1 198 ? 0.410 -21.182 -9.919 1.00 83.56 198 CYS A CA 1
ATOM 1572 C C . CYS A 1 198 ? 0.030 -21.153 -8.437 1.00 83.56 198 CYS A C 1
ATOM 1574 O O . CYS A 1 198 ? -0.921 -20.493 -8.026 1.00 83.56 198 CYS A O 1
ATOM 1576 N N . ARG A 1 199 ? 0.811 -21.864 -7.628 1.00 87.19 199 ARG A N 1
ATOM 1577 C CA . ARG A 1 199 ? 0.638 -22.002 -6.176 1.00 87.19 199 ARG A CA 1
ATOM 1578 C C . ARG A 1 199 ? 1.615 -21.146 -5.385 1.00 87.19 199 ARG A C 1
ATOM 1580 O O . ARG A 1 199 ? 1.553 -21.133 -4.163 1.00 87.19 199 ARG A O 1
ATOM 1587 N N . SER A 1 200 ? 2.535 -20.473 -6.070 1.00 89.06 200 SER A N 1
ATOM 1588 C CA . SER A 1 200 ? 3.527 -19.583 -5.477 1.00 89.06 200 SER A CA 1
ATOM 1589 C C . SER A 1 200 ? 3.905 -18.455 -6.435 1.00 89.06 200 SER A C 1
ATOM 1591 O O . SER A 1 200 ? 3.777 -18.588 -7.658 1.00 89.06 200 SER A O 1
ATOM 1593 N N . VAL A 1 201 ? 4.452 -17.367 -5.888 1.00 86.25 201 VAL A N 1
ATOM 1594 C CA . VAL A 1 201 ? 5.066 -16.286 -6.676 1.00 86.25 201 VAL A CA 1
ATOM 1595 C C . VAL A 1 201 ? 6.190 -16.835 -7.563 1.00 86.25 201 VAL A C 1
ATOM 1597 O O . VAL A 1 201 ? 6.287 -16.471 -8.731 1.00 86.25 201 VAL A O 1
ATOM 1600 N N . ALA A 1 202 ? 7.003 -17.768 -7.058 1.00 87.44 202 ALA A N 1
ATOM 1601 C CA . ALA A 1 202 ? 8.082 -18.389 -7.827 1.00 87.44 202 ALA A CA 1
ATOM 1602 C C . ALA A 1 202 ? 7.569 -19.155 -9.061 1.00 87.44 202 ALA A C 1
ATOM 1604 O O . ALA A 1 202 ? 8.126 -19.010 -10.152 1.00 87.44 202 ALA A O 1
ATOM 1605 N N . GLU A 1 203 ? 6.489 -19.930 -8.916 1.00 87.19 203 GLU A N 1
ATOM 1606 C CA . GLU A 1 203 ? 5.841 -20.609 -10.043 1.00 87.19 203 GLU A CA 1
ATOM 1607 C C . GLU A 1 203 ? 5.292 -19.608 -11.060 1.00 87.19 203 GLU A C 1
ATOM 1609 O O . GLU A 1 203 ? 5.507 -19.783 -12.261 1.00 87.19 203 GLU A O 1
ATOM 1614 N N . ALA A 1 204 ? 4.650 -18.532 -10.595 1.00 85.94 204 ALA A N 1
ATOM 1615 C CA . ALA A 1 204 ? 4.147 -17.477 -11.470 1.00 85.94 204 ALA A CA 1
ATOM 1616 C C . ALA A 1 204 ? 5.275 -16.811 -12.271 1.00 85.94 204 ALA A C 1
ATOM 1618 O O . ALA A 1 204 ? 5.169 -16.642 -13.489 1.00 85.94 204 ALA A O 1
ATOM 1619 N N . LEU A 1 205 ? 6.395 -16.493 -11.614 1.00 85.12 205 LEU A N 1
ATOM 1620 C CA . LEU A 1 205 ? 7.582 -15.944 -12.267 1.00 85.12 205 LEU A CA 1
ATOM 1621 C C . LEU A 1 205 ? 8.155 -16.904 -13.312 1.00 85.12 205 LEU A C 1
ATOM 1623 O O . LEU A 1 205 ? 8.448 -16.483 -14.435 1.00 85.12 205 LEU A O 1
ATOM 1627 N N . ALA A 1 206 ? 8.292 -18.187 -12.968 1.00 85.94 206 ALA A N 1
ATOM 1628 C CA . ALA A 1 206 ? 8.803 -19.214 -13.870 1.00 85.94 206 ALA A CA 1
ATOM 1629 C C . ALA A 1 206 ? 7.898 -19.395 -15.099 1.00 85.94 206 ALA A C 1
ATOM 1631 O O . ALA A 1 206 ? 8.390 -19.456 -16.229 1.00 85.94 206 ALA A O 1
ATOM 1632 N N . ALA A 1 207 ? 6.581 -19.417 -14.888 1.00 82.75 207 ALA A N 1
ATOM 1633 C CA . ALA A 1 207 ? 5.579 -19.529 -15.938 1.00 82.75 207 ALA A CA 1
ATOM 1634 C C . ALA A 1 207 ? 5.663 -18.350 -16.923 1.00 82.75 207 ALA A C 1
ATOM 1636 O O . ALA A 1 207 ? 5.830 -18.560 -18.124 1.00 82.75 207 ALA A O 1
ATOM 1637 N N . MET A 1 208 ? 5.676 -17.108 -16.443 1.00 77.62 208 MET A N 1
ATOM 1638 C CA . MET A 1 208 ? 5.801 -15.934 -17.322 1.00 77.62 208 MET A CA 1
ATOM 1639 C C . MET A 1 208 ? 7.151 -15.832 -18.030 1.00 77.62 208 MET A C 1
ATOM 1641 O O . MET A 1 208 ? 7.263 -15.274 -19.119 1.00 77.62 208 MET A O 1
ATOM 1645 N N . CYS A 1 209 ? 8.198 -16.370 -17.411 1.00 78.56 209 CYS A N 1
ATOM 1646 C CA . CYS A 1 209 ? 9.515 -16.470 -18.013 1.00 78.56 209 CYS A CA 1
ATOM 1647 C C . CYS A 1 209 ? 9.598 -17.554 -19.104 1.00 78.56 209 CYS A C 1
ATOM 1649 O O . CYS A 1 209 ? 10.577 -17.587 -19.859 1.00 78.56 209 CYS A O 1
ATOM 1651 N N . SER A 1 210 ? 8.611 -18.445 -19.205 1.00 79.25 210 SER A N 1
ATOM 1652 C CA . SER A 1 210 ? 8.628 -19.543 -20.162 1.00 79.25 210 SER A CA 1
ATOM 1653 C C . SER A 1 210 ? 8.290 -19.056 -21.576 1.00 79.25 210 SER A C 1
ATOM 1655 O O . SER A 1 210 ? 7.173 -18.592 -21.821 1.00 79.25 210 SER A O 1
ATOM 1657 N N . PRO A 1 211 ? 9.179 -19.255 -22.571 1.00 70.19 211 PRO A N 1
ATOM 1658 C CA . PRO A 1 211 ? 8.881 -18.944 -23.970 1.00 70.19 211 PRO A CA 1
ATOM 1659 C C . PRO A 1 211 ? 7.666 -19.704 -24.521 1.00 70.19 211 PRO A C 1
ATOM 1661 O O . PRO A 1 211 ? 7.103 -19.305 -25.538 1.00 70.19 211 PRO A O 1
ATOM 1664 N N . ARG A 1 212 ? 7.276 -20.819 -23.881 1.00 68.31 212 ARG A N 1
ATOM 1665 C CA . ARG A 1 212 ? 6.115 -21.623 -24.283 1.00 68.31 212 ARG A CA 1
ATOM 1666 C C . ARG A 1 212 ? 4.796 -20.914 -23.977 1.00 68.31 212 ARG A C 1
ATOM 1668 O O . ARG A 1 212 ? 3.917 -20.928 -24.832 1.00 68.31 212 ARG A O 1
ATOM 1675 N N . LEU A 1 213 ? 4.687 -20.260 -22.819 1.00 61.94 213 LEU A N 1
ATOM 1676 C CA . LEU A 1 213 ? 3.47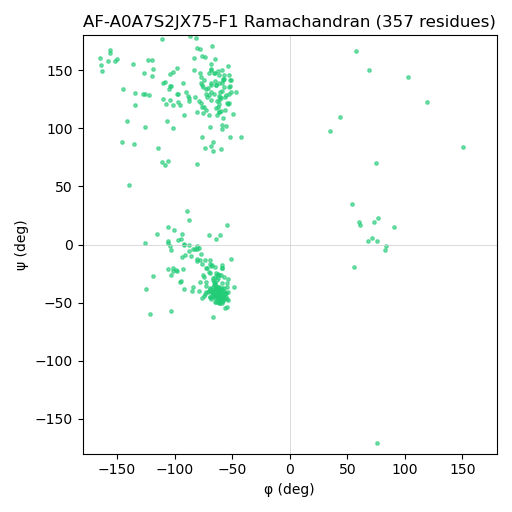2 -19.539 -22.421 1.00 61.94 213 LEU A CA 1
ATOM 1677 C C . LEU A 1 213 ? 3.284 -18.244 -23.218 1.00 61.94 213 LEU A C 1
ATOM 1679 O O . LEU A 1 213 ? 2.164 -17.913 -23.591 1.00 61.94 213 LEU A O 1
ATOM 1683 N N . LEU A 1 214 ? 4.383 -17.592 -23.610 1.00 59.12 214 LEU A N 1
ATOM 1684 C CA . LEU A 1 214 ? 4.347 -16.447 -24.529 1.00 59.12 214 LEU A CA 1
ATOM 1685 C C . LEU A 1 214 ? 3.848 -16.810 -25.945 1.00 59.12 214 LEU A C 1
ATOM 1687 O O . LEU A 1 214 ? 3.464 -15.924 -26.701 1.00 59.12 214 LEU A O 1
ATOM 1691 N N . ARG A 1 215 ? 3.870 -18.097 -26.333 1.00 57.12 215 ARG A N 1
ATOM 1692 C CA . ARG A 1 215 ? 3.436 -18.571 -27.664 1.00 57.12 215 ARG A CA 1
ATOM 1693 C C . ARG A 1 215 ? 2.016 -19.119 -27.693 1.00 57.12 215 ARG A C 1
ATOM 1695 O O . ARG A 1 215 ? 1.412 -19.166 -28.766 1.00 57.12 215 ARG A O 1
ATOM 1702 N N . THR A 1 216 ? 1.473 -19.553 -26.559 1.00 54.88 216 THR A N 1
ATOM 1703 C CA . THR A 1 216 ? 0.071 -19.961 -26.478 1.00 54.88 216 THR A CA 1
ATOM 1704 C C . THR A 1 216 ? -0.808 -18.725 -26.619 1.00 54.88 216 THR A C 1
ATOM 1706 O O . THR A 1 216 ? -1.011 -17.994 -25.658 1.00 54.88 216 THR A O 1
ATOM 1709 N N . LYS A 1 217 ? -1.365 -18.518 -27.819 1.00 46.72 217 LYS A N 1
ATOM 1710 C CA . LYS A 1 217 ? -2.356 -17.474 -28.145 1.00 46.72 217 LYS A CA 1
ATOM 1711 C C . LYS A 1 217 ? -3.570 -17.422 -27.196 1.00 46.72 217 LYS A C 1
ATOM 1713 O O . LYS A 1 217 ? -4.303 -16.450 -27.246 1.00 46.72 217 LYS A O 1
ATOM 1718 N N . GLY A 1 218 ? -3.781 -18.435 -26.349 1.00 46.56 218 GLY A N 1
ATOM 1719 C CA . GLY A 1 218 ? -4.807 -18.439 -25.297 1.00 46.56 218 GLY A CA 1
ATOM 1720 C C . GLY A 1 218 ? -4.446 -17.630 -24.044 1.00 46.56 218 GLY A C 1
ATOM 1721 O O . GLY A 1 218 ? -5.331 -17.333 -23.256 1.00 46.56 218 GLY A O 1
ATOM 1722 N N . TRP A 1 219 ? -3.180 -17.224 -23.883 1.00 50.09 219 TRP A N 1
ATOM 1723 C CA . TRP A 1 219 ? -2.778 -16.130 -22.988 1.00 50.09 219 TRP A CA 1
ATOM 1724 C C . TRP A 1 219 ? -2.810 -14.794 -23.751 1.00 50.09 219 TRP A C 1
ATOM 1726 O O . TRP A 1 219 ? -2.017 -13.892 -23.491 1.00 50.09 219 TRP A O 1
ATOM 1736 N N . SER A 1 220 ? -3.675 -14.668 -24.771 1.00 48.88 220 SER A N 1
ATOM 1737 C CA . SER A 1 220 ? -4.062 -13.338 -25.220 1.00 48.88 220 SER A CA 1
ATOM 1738 C C . SER A 1 220 ? -4.782 -12.723 -24.037 1.00 48.88 220 SER A C 1
ATOM 1740 O O . SER A 1 220 ? -5.848 -13.209 -23.665 1.00 48.88 220 SER A O 1
ATOM 1742 N N . HIS A 1 221 ? -4.158 -11.715 -23.435 1.00 51.75 221 HIS A N 1
ATOM 1743 C CA . HIS A 1 221 ? -4.817 -10.739 -22.591 1.00 51.75 221 HIS A CA 1
ATOM 1744 C C . HIS A 1 221 ? -6.142 -10.344 -23.263 1.00 51.75 221 HIS A C 1
ATOM 1746 O O . HIS A 1 221 ? -6.187 -9.433 -24.086 1.00 51.75 221 HIS A O 1
ATOM 1752 N N . ALA A 1 222 ? -7.235 -11.024 -22.928 1.00 51.94 222 ALA A N 1
ATOM 1753 C CA . ALA A 1 222 ? -8.481 -10.315 -22.782 1.00 51.94 222 ALA A CA 1
ATOM 1754 C C . ALA A 1 222 ? -8.222 -9.471 -21.541 1.00 51.94 222 ALA A C 1
ATOM 1756 O O . ALA A 1 222 ? -8.417 -9.930 -20.419 1.00 51.94 222 ALA A O 1
ATOM 1757 N N . PHE A 1 223 ? -7.594 -8.314 -21.762 1.00 61.66 223 PHE A N 1
ATOM 1758 C CA . PHE A 1 223 ? -7.575 -7.254 -20.781 1.00 61.66 223 PHE A CA 1
ATOM 1759 C C . PHE A 1 223 ? -9.033 -7.102 -20.377 1.00 61.66 223 PHE A C 1
ATOM 1761 O O . PHE A 1 223 ? -9.881 -6.808 -21.225 1.00 61.66 223 PHE A O 1
ATOM 1768 N N . SER A 1 224 ? -9.357 -7.460 -19.137 1.00 72.88 224 SER A N 1
ATOM 1769 C CA . SER A 1 224 ? -10.643 -7.032 -18.629 1.00 72.88 224 SER A CA 1
ATOM 1770 C C . SER A 1 224 ? -10.603 -5.512 -18.621 1.00 72.88 224 SER A C 1
ATOM 1772 O O . SER A 1 224 ? -9.550 -4.899 -18.429 1.00 72.88 224 SER A O 1
ATOM 1774 N N . GLU A 1 225 ? -11.760 -4.904 -18.813 1.00 82.62 225 GLU A N 1
ATOM 1775 C CA . GLU A 1 225 ? -11.939 -3.472 -18.598 1.00 82.62 225 GLU A CA 1
ATOM 1776 C C . GLU A 1 225 ? -11.361 -3.037 -17.235 1.00 82.62 225 GLU A C 1
ATOM 1778 O O . GLU A 1 225 ? -10.692 -2.017 -17.132 1.00 82.62 225 GLU A O 1
ATOM 1783 N N . ALA A 1 226 ? -11.499 -3.898 -16.227 1.00 82.25 226 ALA A N 1
ATOM 1784 C CA . ALA A 1 226 ? -10.874 -3.800 -14.914 1.00 82.25 226 ALA A CA 1
ATOM 1785 C C . ALA A 1 226 ? -9.334 -3.632 -14.935 1.00 82.25 226 ALA A C 1
ATOM 1787 O O . ALA A 1 226 ? -8.801 -2.740 -14.273 1.00 82.25 226 ALA A O 1
ATOM 1788 N N . ASP A 1 227 ? -8.597 -4.438 -15.712 1.00 84.25 227 ASP A N 1
ATOM 1789 C CA . ASP A 1 227 ? -7.138 -4.285 -15.834 1.00 84.25 227 ASP A CA 1
ATOM 1790 C C . ASP A 1 227 ? -6.760 -2.974 -16.538 1.00 84.25 227 ASP A C 1
ATOM 1792 O O . ASP A 1 227 ? -5.821 -2.285 -16.136 1.00 84.25 227 ASP A O 1
ATOM 1796 N N . ASP A 1 228 ? -7.511 -2.590 -17.571 1.00 87.94 228 ASP A N 1
ATOM 1797 C CA . ASP A 1 228 ? -7.312 -1.314 -18.264 1.00 87.94 228 ASP A CA 1
ATOM 1798 C C . ASP A 1 228 ? -7.510 -0.133 -17.313 1.00 87.94 228 ASP A C 1
ATOM 1800 O O . ASP A 1 228 ? -6.678 0.778 -17.287 1.00 87.94 228 ASP A O 1
ATOM 1804 N N . VAL A 1 229 ? -8.557 -0.178 -16.489 1.00 91.00 229 VAL A N 1
ATOM 1805 C CA . VAL A 1 229 ? -8.852 0.836 -15.472 1.00 91.00 229 VAL A CA 1
ATOM 1806 C C . VAL A 1 229 ? -7.724 0.918 -14.445 1.00 91.00 229 VAL A C 1
ATOM 1808 O O . VAL A 1 229 ? -7.189 2.006 -14.224 1.00 91.00 229 VAL A O 1
ATOM 1811 N N . SER A 1 230 ? -7.292 -0.211 -13.870 1.00 90.38 230 SER A N 1
ATOM 1812 C CA . SER A 1 230 ? -6.168 -0.237 -12.924 1.00 90.38 230 SER A CA 1
ATOM 1813 C C . SER A 1 230 ? -4.900 0.375 -13.525 1.00 90.38 230 SER A C 1
ATOM 1815 O O . SER A 1 230 ? -4.235 1.190 -12.883 1.00 90.38 230 SER A O 1
ATOM 1817 N N . ARG A 1 231 ? -4.560 0.028 -14.772 1.00 91.25 231 ARG A N 1
ATOM 1818 C CA . ARG A 1 231 ? -3.375 0.562 -15.466 1.00 91.25 231 ARG A CA 1
ATOM 1819 C C . ARG A 1 231 ? -3.490 2.062 -15.722 1.00 91.25 231 ARG A C 1
ATOM 1821 O O . ARG A 1 231 ? -2.533 2.796 -15.480 1.00 91.25 231 ARG A O 1
ATOM 1828 N N . GLN A 1 232 ? -4.656 2.532 -16.159 1.00 93.38 232 GLN A N 1
ATOM 1829 C CA . GLN A 1 232 ? -4.910 3.959 -16.367 1.00 93.38 232 GLN A CA 1
ATOM 1830 C C . GLN A 1 232 ? -4.773 4.754 -15.067 1.00 93.38 232 GLN A C 1
ATOM 1832 O O . GLN A 1 232 ? -4.152 5.813 -15.064 1.00 93.38 232 GLN A O 1
ATOM 1837 N N . GLN A 1 233 ? -5.271 4.223 -13.953 1.00 95.25 233 GLN A N 1
ATOM 1838 C CA . GLN A 1 233 ? -5.198 4.861 -12.638 1.00 95.25 233 GLN A CA 1
ATOM 1839 C C . GLN A 1 233 ? -3.766 5.019 -12.108 1.00 95.25 233 GLN A C 1
ATOM 1841 O O . GLN A 1 233 ? -3.458 6.033 -11.486 1.00 95.25 233 GLN A O 1
ATOM 1846 N N . VAL A 1 234 ? -2.850 4.084 -12.399 1.00 93.00 234 VAL A N 1
ATOM 1847 C CA . VAL A 1 234 ? -1.419 4.257 -12.061 1.00 93.00 234 VAL A CA 1
ATOM 1848 C C . VAL A 1 234 ? -0.836 5.499 -12.726 1.00 93.00 234 VAL A C 1
ATOM 1850 O O . VAL A 1 234 ? -0.005 6.188 -12.138 1.00 93.00 234 VAL A O 1
ATOM 1853 N N . HIS A 1 235 ? -1.256 5.782 -13.955 1.00 90.81 235 HIS A N 1
ATOM 1854 C CA . HIS A 1 235 ? -0.762 6.908 -14.738 1.00 90.81 235 HIS A CA 1
ATOM 1855 C C . HIS A 1 235 ? -1.629 8.170 -14.580 1.00 90.81 235 HIS A C 1
ATOM 1857 O O . HIS A 1 235 ? -1.233 9.253 -15.016 1.00 90.81 235 HIS A O 1
ATOM 1863 N N . ALA A 1 236 ? -2.808 8.067 -13.963 1.00 90.06 236 ALA A N 1
ATOM 1864 C CA . ALA A 1 236 ? -3.738 9.177 -13.825 1.00 90.06 236 ALA A CA 1
ATOM 1865 C C . ALA A 1 236 ? -3.083 10.327 -13.049 1.00 90.06 236 ALA A C 1
ATOM 1867 O O . ALA A 1 236 ? -2.736 10.200 -11.873 1.00 90.06 236 ALA A O 1
ATOM 1868 N N . SER A 1 237 ? -2.892 11.458 -13.733 1.00 88.06 237 SER A N 1
ATOM 1869 C CA . SER A 1 237 ? -2.239 12.653 -13.184 1.00 88.06 237 SER A CA 1
ATOM 1870 C C . SER A 1 237 ? -0.792 12.437 -12.713 1.00 88.06 237 SER A C 1
ATOM 1872 O O . SER A 1 237 ? -0.284 13.242 -11.937 1.00 88.06 237 SER A O 1
ATOM 1874 N N . PHE A 1 238 ? -0.121 11.378 -13.177 1.00 93.69 238 PHE A N 1
ATOM 1875 C CA . PHE A 1 238 ? 1.297 11.132 -12.930 1.00 93.69 238 PHE A CA 1
ATOM 1876 C C . PHE A 1 238 ? 2.106 11.442 -14.188 1.00 93.69 238 PHE A C 1
ATOM 1878 O O . PHE A 1 238 ? 1.747 11.026 -15.287 1.00 93.69 238 PHE A O 1
ATOM 1885 N N . SER A 1 239 ? 3.211 12.171 -14.029 1.00 94.75 239 SER A N 1
ATOM 1886 C CA . SER A 1 239 ? 4.132 12.456 -15.139 1.00 94.75 239 SER A CA 1
ATOM 1887 C C . SER A 1 239 ? 5.569 12.031 -14.851 1.00 94.75 239 SER A C 1
ATOM 1889 O O . SER A 1 239 ? 6.260 11.550 -15.743 1.00 94.75 239 SER A O 1
ATOM 1891 N N . SER A 1 240 ? 6.030 12.204 -13.611 1.00 97.69 240 SER A N 1
ATOM 1892 C CA . SER A 1 240 ? 7.348 11.765 -13.162 1.00 97.69 240 SER A CA 1
ATOM 1893 C C . SER A 1 240 ? 7.399 11.740 -11.643 1.00 97.69 240 SER A C 1
ATOM 1895 O O . SER A 1 240 ? 6.826 12.607 -10.975 1.00 97.69 240 SER A O 1
ATOM 1897 N N . VAL A 1 241 ? 8.205 10.836 -11.086 1.00 97.88 241 VAL A N 1
ATOM 1898 C CA . VAL A 1 241 ? 8.505 10.794 -9.649 1.00 97.88 241 VAL A CA 1
ATOM 1899 C C . VAL A 1 241 ? 9.135 12.089 -9.132 1.00 97.88 241 VAL A C 1
ATOM 1901 O O . VAL A 1 241 ? 9.111 12.366 -7.932 1.00 97.88 241 VAL A O 1
ATOM 1904 N N . ARG A 1 242 ? 9.664 12.945 -10.016 1.00 97.88 242 ARG A N 1
ATOM 1905 C CA . ARG A 1 242 ? 10.132 14.292 -9.653 1.00 97.88 242 ARG A CA 1
ATOM 1906 C C . ARG A 1 242 ? 9.011 15.184 -9.113 1.00 97.88 242 ARG A C 1
ATOM 1908 O O . ARG A 1 242 ? 9.305 16.067 -8.318 1.00 97.88 242 ARG A O 1
ATOM 1915 N N . GLN A 1 243 ? 7.755 14.937 -9.477 1.00 97.25 243 GLN A N 1
ATOM 1916 C CA . GLN A 1 243 ? 6.598 15.698 -8.990 1.00 97.25 243 GLN A CA 1
ATOM 1917 C C . GLN A 1 243 ? 5.959 15.100 -7.729 1.00 97.25 243 GLN A C 1
ATOM 1919 O O . GLN A 1 243 ? 5.125 15.754 -7.113 1.00 97.25 243 GLN A O 1
ATOM 1924 N N . ALA A 1 244 ? 6.366 13.895 -7.321 1.00 97.44 244 ALA A N 1
ATOM 1925 C CA . ALA A 1 244 ? 5.829 13.241 -6.132 1.00 97.44 244 ALA A CA 1
ATOM 1926 C C . ALA A 1 244 ? 6.170 14.014 -4.849 1.00 97.44 244 ALA A C 1
ATOM 1928 O O . ALA A 1 244 ? 7.298 14.473 -4.698 1.00 97.44 244 ALA A O 1
ATOM 1929 N N . ALA A 1 245 ? 5.247 14.113 -3.897 1.00 96.31 245 ALA A N 1
ATOM 1930 C CA . ALA A 1 245 ? 5.437 14.907 -2.679 1.00 96.31 245 ALA A CA 1
ATOM 1931 C C . ALA A 1 245 ? 5.275 14.077 -1.398 1.00 96.31 245 ALA A C 1
ATOM 1933 O O . ALA A 1 245 ? 4.649 13.010 -1.401 1.00 96.31 245 ALA A O 1
ATOM 1934 N N . CYS A 1 246 ? 5.834 14.570 -0.292 1.00 94.88 246 CYS A N 1
ATOM 1935 C CA . CYS A 1 246 ? 5.553 14.075 1.052 1.00 94.88 246 CYS A CA 1
ATOM 1936 C C . CYS A 1 246 ? 4.960 15.204 1.904 1.00 94.88 246 CYS A C 1
ATOM 1938 O O . CYS A 1 246 ? 5.329 16.366 1.781 1.00 94.88 246 CYS A O 1
ATOM 1940 N N . SER A 1 247 ? 4.039 14.865 2.805 1.00 90.44 247 SER A N 1
ATOM 1941 C CA . SER A 1 247 ? 3.472 15.841 3.742 1.00 90.44 247 SER A CA 1
ATOM 1942 C C . SER A 1 247 ? 4.444 16.257 4.848 1.00 90.44 247 SER A C 1
ATOM 1944 O O . SER A 1 247 ? 4.226 17.283 5.491 1.00 90.44 247 SER A O 1
ATOM 1946 N N . ASP A 1 248 ? 5.474 15.450 5.115 1.00 90.88 248 ASP A N 1
ATOM 1947 C CA . ASP A 1 248 ? 6.530 15.785 6.064 1.00 90.88 248 ASP A CA 1
ATOM 1948 C C . ASP A 1 248 ? 7.785 16.253 5.307 1.00 90.88 248 ASP A C 1
ATOM 1950 O O . ASP A 1 248 ? 8.330 15.497 4.497 1.00 90.88 248 ASP A O 1
ATOM 1954 N N . PRO A 1 249 ? 8.258 17.491 5.539 1.00 93.12 249 PRO A N 1
ATOM 1955 C CA . PRO A 1 249 ? 9.383 18.044 4.797 1.00 93.12 249 PRO A CA 1
ATOM 1956 C C . PRO A 1 249 ? 10.717 17.368 5.135 1.00 93.12 249 PRO A C 1
ATOM 1958 O O . PRO A 1 249 ? 11.644 17.438 4.326 1.00 93.12 249 PRO A O 1
ATOM 1961 N N . ASP A 1 250 ? 10.869 16.759 6.313 1.00 91.62 250 ASP A N 1
ATOM 1962 C CA . ASP A 1 250 ? 12.102 16.060 6.684 1.00 91.62 250 ASP A CA 1
ATOM 1963 C C . ASP A 1 250 ? 12.179 14.718 5.963 1.00 91.62 250 ASP A C 1
ATOM 1965 O O . ASP A 1 250 ? 13.202 14.411 5.341 1.00 91.62 250 ASP A O 1
ATOM 1969 N N . ASP A 1 251 ? 11.075 13.972 5.962 1.00 92.06 251 ASP A N 1
ATOM 1970 C CA . ASP A 1 251 ? 10.968 12.730 5.201 1.00 92.06 251 ASP A CA 1
ATOM 1971 C C . ASP A 1 251 ? 11.062 12.993 3.700 1.00 92.06 251 ASP A C 1
ATOM 1973 O O . ASP A 1 251 ? 11.750 12.253 2.997 1.00 92.06 251 ASP A O 1
ATOM 1977 N N . GLU A 1 252 ? 10.481 14.094 3.204 1.00 95.31 252 GLU A N 1
ATOM 1978 C CA . GLU A 1 252 ? 10.665 14.507 1.814 1.00 95.31 252 GLU A CA 1
ATOM 1979 C C . GLU A 1 252 ? 12.148 14.632 1.471 1.00 95.31 252 GLU A C 1
ATOM 1981 O O . GLU A 1 252 ? 12.625 13.999 0.530 1.00 95.31 252 GLU A O 1
ATOM 1986 N N . ARG A 1 253 ? 12.912 15.402 2.254 1.00 95.88 253 ARG A N 1
ATOM 1987 C CA . ARG A 1 253 ? 14.346 15.593 1.996 1.00 95.88 253 ARG A CA 1
ATOM 1988 C C . ARG A 1 253 ? 15.114 14.273 2.021 1.00 95.88 253 ARG A C 1
ATOM 1990 O O . ARG A 1 253 ? 15.969 14.068 1.156 1.00 95.88 253 ARG A O 1
ATOM 1997 N N . ARG A 1 254 ? 14.814 13.387 2.974 1.00 94.19 254 ARG A N 1
ATOM 1998 C CA . ARG A 1 254 ? 15.464 12.071 3.112 1.00 94.19 254 ARG A CA 1
ATOM 1999 C C . ARG A 1 254 ? 15.157 11.166 1.924 1.00 94.19 254 ARG A C 1
ATOM 2001 O O . ARG A 1 254 ? 16.084 10.660 1.293 1.00 94.19 254 ARG A O 1
ATOM 2008 N N . ILE A 1 255 ? 13.887 11.038 1.544 1.00 95.88 255 ILE A N 1
ATOM 2009 C CA . ILE A 1 255 ? 13.485 10.212 0.401 1.00 95.88 255 ILE A CA 1
ATOM 2010 C C . ILE A 1 255 ? 14.048 10.786 -0.902 1.00 95.88 255 ILE A C 1
ATOM 2012 O O . ILE A 1 255 ? 14.616 10.049 -1.705 1.00 95.88 255 ILE A O 1
ATOM 2016 N N . ARG A 1 256 ? 13.976 12.109 -1.107 1.00 97.44 256 ARG A N 1
ATOM 2017 C CA . ARG A 1 256 ? 14.584 12.776 -2.272 1.00 97.44 256 ARG A CA 1
ATOM 2018 C C . ARG A 1 256 ? 16.083 12.514 -2.368 1.00 97.44 256 ARG A C 1
ATOM 2020 O O . ARG A 1 256 ? 16.601 12.370 -3.474 1.00 97.44 256 ARG A O 1
ATOM 2027 N N . ALA A 1 257 ? 16.787 12.472 -1.238 1.00 95.94 257 ALA A N 1
ATOM 2028 C CA . ALA A 1 257 ? 18.194 12.099 -1.212 1.00 95.94 257 ALA A CA 1
ATOM 2029 C C . ALA A 1 257 ? 18.394 10.624 -1.601 1.00 95.94 257 ALA A C 1
ATOM 2031 O O . ALA A 1 257 ? 19.270 10.345 -2.418 1.00 95.94 257 ALA A O 1
ATOM 2032 N N . ALA A 1 258 ? 17.558 9.713 -1.092 1.00 94.00 258 ALA A N 1
ATOM 2033 C CA . ALA A 1 258 ? 17.626 8.280 -1.384 1.00 94.00 258 ALA A CA 1
ATOM 2034 C C . ALA A 1 258 ? 17.326 7.933 -2.856 1.00 94.00 258 ALA A C 1
ATOM 2036 O O . ALA A 1 258 ? 17.947 7.030 -3.413 1.00 94.00 258 ALA A O 1
ATOM 2037 N N . ILE A 1 259 ? 16.420 8.665 -3.516 1.00 96.31 259 ILE A N 1
ATOM 2038 C CA . ILE A 1 259 ? 16.049 8.417 -4.923 1.00 96.31 259 ILE A CA 1
ATOM 2039 C C . ILE A 1 259 ? 16.883 9.229 -5.930 1.00 96.31 259 ILE A C 1
ATOM 2041 O O . ILE A 1 259 ? 16.648 9.148 -7.139 1.00 96.31 259 ILE A O 1
ATOM 2045 N N . ARG A 1 260 ? 17.837 10.046 -5.465 1.00 97.19 260 ARG A N 1
ATOM 2046 C CA . ARG A 1 260 ? 18.600 10.966 -6.320 1.00 97.19 260 ARG A CA 1
ATOM 2047 C C . ARG A 1 260 ? 19.390 10.205 -7.387 1.00 97.19 260 ARG A C 1
ATOM 2049 O O . ARG A 1 260 ? 20.228 9.367 -7.072 1.00 97.19 260 ARG A O 1
ATOM 2056 N N . GLY A 1 261 ? 19.170 10.551 -8.655 1.00 97.56 261 GLY A N 1
ATOM 2057 C CA . GLY A 1 261 ? 19.810 9.897 -9.801 1.00 97.56 261 GLY A CA 1
ATOM 2058 C C . GLY A 1 261 ? 19.124 8.598 -10.239 1.00 97.56 261 GLY A C 1
ATOM 2059 O O . GLY A 1 261 ? 19.498 8.030 -11.266 1.00 97.56 261 GLY A O 1
ATOM 2060 N N . LEU A 1 262 ? 18.106 8.146 -9.503 1.00 97.75 262 LEU A N 1
ATOM 2061 C CA . LEU A 1 262 ? 17.313 6.956 -9.804 1.00 97.75 262 LEU A CA 1
ATOM 2062 C C . LEU A 1 262 ? 15.922 7.297 -10.348 1.00 97.75 262 LEU A C 1
ATOM 2064 O O . LEU A 1 262 ? 15.172 6.387 -10.689 1.00 97.75 262 LEU A O 1
ATOM 2068 N N . GLU A 1 263 ? 15.586 8.577 -10.515 1.00 98.31 263 GLU A N 1
ATOM 2069 C CA . GLU A 1 263 ? 14.240 8.999 -10.909 1.00 98.31 263 GLU A CA 1
ATOM 2070 C C . GLU A 1 263 ? 13.838 8.433 -12.276 1.00 98.31 263 GLU A C 1
ATOM 2072 O O . GLU A 1 263 ? 12.784 7.825 -12.403 1.00 98.31 263 GLU A O 1
ATOM 2077 N N . ALA A 1 264 ? 14.710 8.534 -13.285 1.00 98.19 264 ALA A N 1
ATOM 2078 C CA . ALA A 1 264 ? 14.412 8.018 -14.623 1.00 98.19 264 ALA A CA 1
ATOM 2079 C C . ALA A 1 264 ? 14.294 6.475 -14.680 1.00 98.19 264 ALA A C 1
ATOM 2081 O O . ALA A 1 264 ? 13.424 5.966 -15.386 1.00 98.19 264 ALA A O 1
ATOM 2082 N N . PRO A 1 265 ? 15.147 5.685 -13.991 1.00 98.00 265 PRO A N 1
ATOM 2083 C CA . PRO A 1 265 ? 14.893 4.259 -13.793 1.00 98.00 265 PRO A CA 1
ATOM 2084 C C . PRO A 1 265 ? 13.540 3.936 -13.151 1.00 98.00 265 PRO A C 1
ATOM 2086 O O . PRO A 1 265 ? 12.899 2.989 -13.607 1.00 98.00 265 PRO A O 1
ATOM 2089 N N . ILE A 1 266 ? 13.118 4.696 -12.134 1.00 98.06 266 ILE A N 1
ATOM 2090 C CA . ILE A 1 266 ? 11.830 4.486 -11.461 1.00 98.06 266 ILE A CA 1
ATOM 2091 C C . ILE A 1 266 ? 10.673 4.853 -12.401 1.00 98.06 266 ILE A C 1
ATOM 2093 O O . ILE A 1 266 ? 9.767 4.043 -12.564 1.00 98.06 266 ILE A O 1
ATOM 2097 N N . ASP A 1 267 ? 10.744 5.990 -13.101 1.00 98.25 267 ASP A N 1
ATOM 2098 C CA . ASP A 1 267 ? 9.746 6.393 -14.106 1.00 98.25 267 ASP A CA 1
ATOM 2099 C C . ASP A 1 267 ? 9.562 5.289 -15.164 1.00 98.25 267 ASP A C 1
ATOM 2101 O O . ASP A 1 267 ? 8.448 4.834 -15.406 1.00 98.25 267 ASP A O 1
ATOM 2105 N N . ARG A 1 268 ? 10.658 4.733 -15.702 1.00 97.31 268 ARG A N 1
ATOM 2106 C CA . ARG A 1 268 ? 10.597 3.601 -16.651 1.00 97.31 268 ARG A CA 1
ATOM 2107 C C . ARG A 1 268 ? 10.011 2.321 -16.056 1.00 97.31 268 ARG A C 1
ATOM 2109 O O . ARG A 1 268 ? 9.485 1.486 -16.792 1.00 97.31 268 ARG A O 1
ATOM 2116 N N . MET A 1 269 ? 10.181 2.091 -14.756 1.00 97.00 269 MET A N 1
ATOM 2117 C CA . MET A 1 269 ? 9.547 0.962 -14.075 1.00 97.00 269 MET A CA 1
ATOM 2118 C C . MET A 1 269 ? 8.032 1.176 -14.019 1.00 97.00 269 MET A C 1
ATOM 2120 O O . MET A 1 269 ? 7.295 0.272 -14.411 1.00 97.00 269 MET A O 1
ATOM 2124 N N . ILE A 1 270 ? 7.591 2.376 -13.636 1.00 96.69 270 ILE A N 1
ATOM 2125 C CA . ILE A 1 270 ? 6.175 2.757 -13.572 1.00 96.69 270 ILE A CA 1
ATOM 2126 C C . ILE A 1 270 ? 5.538 2.692 -14.965 1.00 96.69 270 ILE A C 1
ATOM 2128 O O . ILE A 1 270 ? 4.489 2.082 -15.117 1.00 96.69 270 ILE A O 1
ATOM 2132 N N . GLU A 1 271 ? 6.200 3.197 -16.010 1.00 95.88 271 GLU A N 1
ATOM 2133 C CA . GLU A 1 271 ? 5.739 3.073 -17.403 1.00 95.88 271 GLU A CA 1
ATOM 2134 C C . GLU A 1 271 ? 5.505 1.609 -17.810 1.00 95.88 271 GLU A C 1
ATOM 2136 O O . GLU A 1 271 ? 4.512 1.284 -18.462 1.00 95.88 271 GLU A O 1
ATOM 2141 N N . ARG A 1 272 ? 6.400 0.694 -17.410 1.00 93.69 272 ARG A N 1
ATOM 2142 C CA . ARG A 1 272 ? 6.239 -0.746 -17.673 1.00 93.69 272 ARG A CA 1
ATOM 2143 C C . ARG A 1 272 ? 5.093 -1.352 -16.875 1.00 93.69 272 ARG A C 1
ATOM 2145 O O . ARG A 1 272 ? 4.382 -2.199 -17.415 1.00 93.69 272 ARG A O 1
ATOM 2152 N N . LEU A 1 273 ? 4.915 -0.925 -15.627 1.00 92.12 273 LEU A N 1
ATOM 2153 C CA . LEU A 1 273 ? 3.798 -1.339 -14.787 1.00 92.12 273 LEU A CA 1
ATOM 2154 C C . LEU A 1 273 ? 2.465 -0.891 -15.406 1.00 92.12 273 LEU A C 1
ATOM 2156 O O . LEU A 1 273 ? 1.568 -1.712 -15.560 1.00 92.12 273 LEU A O 1
ATOM 2160 N N . THR A 1 274 ? 2.375 0.355 -15.872 1.00 92.00 274 THR A N 1
ATOM 2161 C CA . THR A 1 274 ? 1.222 0.892 -16.611 1.00 92.00 274 THR A CA 1
ATOM 2162 C C . THR A 1 274 ? 0.986 0.139 -17.918 1.00 92.00 274 THR A C 1
ATOM 2164 O O . THR A 1 274 ? -0.145 -0.183 -18.254 1.00 92.00 274 THR A O 1
ATOM 2167 N N . ALA A 1 275 ? 2.038 -0.185 -18.672 1.00 91.00 275 ALA A N 1
ATOM 2168 C CA . ALA A 1 275 ? 1.881 -0.874 -19.950 1.00 91.00 275 ALA A CA 1
ATOM 2169 C C . ALA A 1 275 ? 1.486 -2.352 -19.791 1.00 91.00 275 ALA A C 1
ATOM 2171 O O . ALA A 1 275 ? 0.734 -2.874 -20.611 1.00 91.00 275 ALA A O 1
ATOM 2172 N N . GLY A 1 276 ? 1.995 -3.042 -18.768 1.00 87.88 276 GLY A N 1
ATOM 2173 C CA . GLY A 1 276 ? 1.919 -4.504 -18.669 1.00 87.88 276 GLY A CA 1
ATOM 2174 C C . GLY A 1 276 ? 1.301 -5.070 -17.393 1.00 87.88 276 GLY A C 1
ATOM 2175 O O . GLY A 1 276 ? 1.322 -6.289 -17.236 1.00 87.88 276 GLY A O 1
ATOM 2176 N N . GLY A 1 277 ? 0.837 -4.231 -16.463 1.00 90.44 277 GLY A N 1
ATOM 2177 C CA . GLY A 1 277 ? 0.313 -4.645 -15.153 1.00 90.44 277 GLY A CA 1
ATOM 2178 C C . GLY A 1 277 ? 1.371 -5.225 -14.205 1.00 90.44 277 GLY A C 1
ATOM 2179 O O . GLY A 1 277 ? 1.054 -5.671 -13.105 1.00 90.44 277 GLY A O 1
ATOM 2180 N N . LYS A 1 278 ? 2.648 -5.243 -14.612 1.00 91.81 278 LYS A N 1
ATOM 2181 C CA . LYS A 1 278 ? 3.753 -5.784 -13.813 1.00 91.81 278 LYS A CA 1
ATOM 2182 C C . LYS A 1 278 ? 5.113 -5.240 -14.219 1.00 91.81 278 LYS A C 1
ATOM 2184 O O . LYS A 1 278 ? 5.352 -4.887 -15.374 1.00 91.81 278 LYS A O 1
ATOM 2189 N N . TRP A 1 279 ? 6.048 -5.316 -13.284 1.00 94.12 279 TRP A N 1
ATOM 2190 C CA . TRP A 1 279 ? 7.474 -5.196 -13.533 1.00 94.12 279 TRP A CA 1
ATOM 2191 C C . TRP A 1 279 ? 8.199 -6.415 -12.971 1.00 94.12 279 TRP A C 1
ATOM 2193 O O . TRP A 1 279 ? 8.012 -6.804 -11.819 1.00 94.12 279 TRP A O 1
ATOM 2203 N N . LEU A 1 280 ? 9.042 -7.023 -13.803 1.00 92.38 280 LEU A N 1
ATOM 2204 C CA . LEU A 1 280 ? 9.890 -8.139 -13.407 1.00 92.38 280 LEU A CA 1
ATOM 2205 C C . LEU A 1 280 ? 11.344 -7.674 -13.385 1.00 92.38 280 LEU A C 1
ATOM 2207 O O . LEU A 1 280 ? 11.763 -6.970 -14.316 1.00 92.38 280 LEU A O 1
ATOM 2211 N N . PRO A 1 281 ? 12.130 -8.093 -12.378 1.00 91.31 281 PRO A N 1
ATOM 2212 C CA . PRO A 1 281 ? 13.545 -7.778 -12.345 1.00 91.31 281 PRO A CA 1
ATOM 2213 C C . PRO A 1 281 ? 14.218 -8.306 -13.620 1.00 91.31 281 PRO A C 1
ATOM 2215 O O . PRO A 1 281 ? 13.868 -9.388 -14.112 1.00 91.31 281 PRO A O 1
ATOM 2218 N N . PRO A 1 282 ? 15.196 -7.573 -14.182 1.00 87.44 282 PRO A N 1
ATOM 2219 C CA . PRO A 1 282 ? 16.005 -8.095 -15.271 1.00 87.44 282 PRO A CA 1
ATOM 2220 C C . PRO A 1 282 ? 16.563 -9.459 -14.867 1.00 87.44 282 PRO A C 1
ATOM 2222 O O . PRO A 1 282 ? 17.040 -9.619 -13.744 1.00 87.44 282 PRO A O 1
ATOM 2225 N N . ARG A 1 283 ? 16.529 -10.445 -15.773 1.00 76.62 283 ARG A N 1
ATOM 2226 C CA . ARG A 1 283 ? 17.189 -11.730 -15.524 1.00 76.62 283 ARG A CA 1
ATOM 2227 C C . ARG A 1 283 ? 18.667 -11.468 -15.287 1.00 76.62 283 ARG A C 1
ATOM 2229 O O . ARG A 1 283 ? 19.435 -11.314 -16.238 1.00 76.62 283 ARG A O 1
ATOM 2236 N N . SER A 1 284 ? 19.078 -11.428 -14.026 1.00 57.84 284 SER A N 1
ATOM 2237 C CA . SER A 1 284 ? 20.489 -11.520 -13.718 1.00 57.84 284 SER A CA 1
ATOM 2238 C C . SER A 1 284 ? 20.930 -12.876 -14.272 1.00 57.84 284 SER A C 1
ATOM 2240 O O . SER A 1 284 ? 20.287 -13.902 -14.042 1.00 57.84 284 SER A O 1
ATOM 2242 N N . ARG A 1 285 ? 22.028 -12.921 -15.030 1.00 52.41 285 ARG A N 1
ATOM 2243 C CA . ARG A 1 285 ? 22.636 -14.192 -15.467 1.00 52.41 285 ARG A CA 1
ATOM 2244 C C . ARG A 1 285 ? 23.095 -15.073 -14.278 1.00 52.41 285 ARG A C 1
ATOM 2246 O O . ARG A 1 285 ? 23.768 -16.066 -14.505 1.00 52.41 285 ARG A O 1
ATOM 2253 N N . ARG A 1 286 ? 22.770 -14.705 -13.028 1.00 46.44 286 ARG A N 1
ATOM 2254 C CA . ARG A 1 286 ? 23.280 -15.266 -11.772 1.00 46.44 286 ARG A CA 1
ATOM 2255 C C . ARG A 1 286 ? 22.230 -15.974 -10.907 1.00 46.44 286 ARG A C 1
ATOM 2257 O O . ARG A 1 286 ? 22.562 -16.364 -9.798 1.00 46.44 286 ARG A O 1
ATOM 2264 N N . PHE A 1 287 ? 21.003 -16.208 -11.381 1.00 46.22 287 PHE A N 1
ATOM 2265 C CA . PHE A 1 287 ? 20.006 -16.993 -10.623 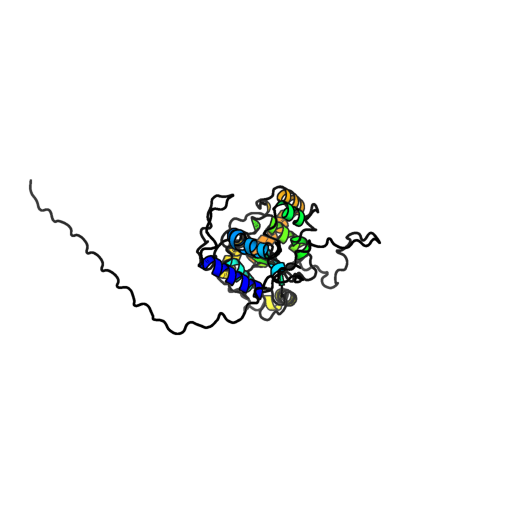1.00 46.22 287 PHE A CA 1
ATOM 2266 C C . PHE A 1 287 ? 20.386 -18.476 -10.390 1.00 46.22 287 PHE A C 1
ATOM 2268 O O . PHE A 1 287 ? 19.591 -19.232 -9.842 1.00 46.22 287 PHE A O 1
ATOM 2275 N N . SER A 1 288 ? 21.590 -18.907 -10.779 1.00 40.72 288 SER A N 1
ATOM 2276 C CA . SER A 1 288 ? 22.136 -20.228 -10.462 1.00 40.72 288 SER A CA 1
ATOM 2277 C C . SER A 1 288 ? 22.886 -20.306 -9.127 1.00 40.72 288 SER A C 1
ATOM 2279 O O . SER A 1 288 ? 23.252 -21.411 -8.741 1.00 40.72 288 SER A O 1
ATOM 2281 N N . GLU A 1 289 ? 23.104 -19.202 -8.404 1.00 40.16 289 GLU A N 1
ATOM 2282 C CA . GLU A 1 289 ? 23.722 -19.254 -7.071 1.00 40.16 289 GLU A CA 1
ATOM 2283 C C . GLU A 1 289 ? 22.872 -18.515 -6.026 1.00 40.16 289 GLU A C 1
ATOM 2285 O O . GLU A 1 289 ? 22.489 -17.363 -6.252 1.00 40.16 289 GLU A O 1
ATOM 2290 N N . PRO A 1 290 ? 22.560 -19.144 -4.874 1.00 39.19 290 PRO A N 1
ATOM 2291 C CA . PRO A 1 290 ? 21.959 -18.439 -3.751 1.00 39.19 290 PRO A CA 1
ATOM 2292 C C . PRO A 1 290 ? 22.941 -17.359 -3.311 1.00 39.19 290 PRO A C 1
ATOM 2294 O O . PRO A 1 290 ? 24.029 -17.694 -2.857 1.00 39.19 290 PRO A O 1
ATOM 2297 N N . GLN A 1 291 ? 22.589 -16.081 -3.471 1.00 41.00 291 GLN A N 1
ATOM 2298 C CA . GLN A 1 291 ? 23.462 -14.992 -3.043 1.00 41.00 291 GLN A CA 1
ATOM 2299 C C . GLN A 1 291 ? 23.686 -15.086 -1.533 1.00 41.00 291 GLN A C 1
ATOM 2301 O O . GLN A 1 291 ? 22.740 -14.878 -0.765 1.00 41.00 291 GLN A O 1
ATOM 2306 N N . PRO A 1 292 ? 24.912 -15.365 -1.068 1.00 42.66 292 PRO A N 1
ATOM 2307 C CA . PRO A 1 292 ? 25.290 -14.939 0.256 1.00 42.66 292 PRO A CA 1
ATOM 2308 C C . PRO A 1 292 ? 25.612 -13.429 0.128 1.00 42.66 292 PRO A C 1
ATOM 2310 O O . PRO A 1 292 ? 25.745 -12.896 -0.968 1.00 42.66 292 PRO A O 1
ATOM 2313 N N . HIS A 1 293 ? 25.760 -12.701 1.228 1.00 47.56 293 HIS A N 1
ATOM 2314 C CA . HIS A 1 293 ? 26.257 -11.310 1.226 1.00 47.56 293 HIS A CA 1
ATOM 2315 C C . HIS A 1 293 ? 25.289 -10.199 0.737 1.00 47.56 293 HIS A C 1
ATOM 2317 O O . HIS A 1 293 ? 25.555 -9.489 -0.225 1.00 47.56 293 HIS A O 1
ATOM 2323 N N . LEU A 1 294 ? 24.254 -9.918 1.535 1.00 40.34 294 LEU A N 1
ATOM 2324 C CA . LEU A 1 294 ? 23.808 -8.536 1.802 1.00 40.34 294 LEU A CA 1
ATOM 2325 C C . LEU A 1 294 ? 23.429 -8.368 3.285 1.00 40.34 294 LEU A C 1
ATOM 2327 O O . LEU A 1 294 ? 22.356 -7.906 3.629 1.00 40.34 294 LEU A O 1
ATOM 2331 N N . LEU A 1 295 ? 24.333 -8.770 4.183 1.00 40.94 295 LEU A N 1
ATOM 2332 C CA . LEU A 1 295 ? 24.366 -8.306 5.574 1.00 40.94 295 LEU A CA 1
ATOM 2333 C C . LEU A 1 295 ? 25.832 -8.231 6.016 1.00 40.94 295 LEU A C 1
ATOM 2335 O O . LEU A 1 295 ? 26.399 -9.179 6.551 1.00 40.94 295 LEU A O 1
ATOM 2339 N N . ARG A 1 296 ? 26.464 -7.082 5.774 1.00 35.69 296 ARG A N 1
ATOM 2340 C CA . ARG A 1 296 ? 27.489 -6.556 6.682 1.00 35.69 296 ARG A CA 1
ATOM 2341 C C . ARG A 1 296 ? 26.904 -5.306 7.326 1.00 35.69 296 ARG A 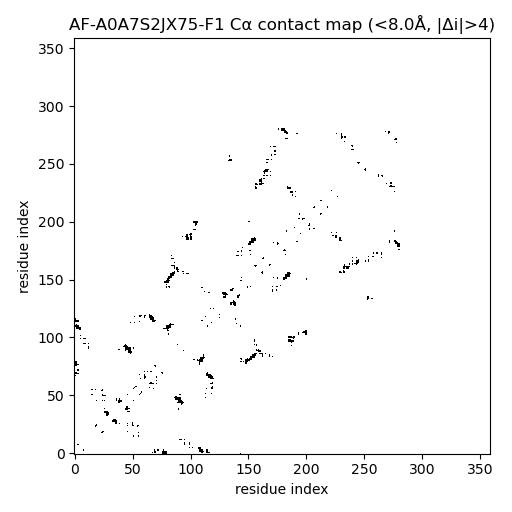C 1
ATOM 2343 O O . ARG A 1 296 ? 27.291 -4.188 7.019 1.00 35.69 296 ARG A O 1
ATOM 2350 N N . VAL A 1 297 ? 25.939 -5.526 8.212 1.00 39.81 297 VAL A N 1
ATOM 2351 C CA . VAL A 1 297 ? 25.781 -4.646 9.370 1.00 39.81 297 VAL A CA 1
ATOM 2352 C C . VAL A 1 297 ? 26.855 -5.114 10.348 1.00 39.81 297 VAL A C 1
ATOM 2354 O O . VAL A 1 297 ? 26.961 -6.310 10.617 1.00 39.81 297 VAL A O 1
ATOM 2357 N N . GLY A 1 298 ? 27.739 -4.209 10.762 1.00 32.62 298 GLY A N 1
ATOM 2358 C CA . GLY A 1 298 ? 28.894 -4.534 11.592 1.00 32.62 298 GLY A CA 1
ATOM 2359 C C . GLY A 1 298 ? 28.480 -5.201 12.900 1.00 32.62 298 GLY A C 1
ATOM 2360 O O . GLY A 1 298 ? 27.949 -4.553 13.794 1.00 32.62 298 GLY A O 1
ATOM 2361 N N . SER A 1 299 ? 28.757 -6.493 13.030 1.00 33.56 299 SER A N 1
ATOM 2362 C CA . SER A 1 299 ? 28.767 -7.181 14.314 1.00 33.56 299 SER A CA 1
ATOM 2363 C C . SER A 1 299 ? 30.051 -6.801 15.055 1.00 33.56 299 SER A C 1
ATOM 2365 O O . SER A 1 299 ? 31.095 -7.424 14.853 1.00 33.56 299 SER A O 1
ATOM 2367 N N . SER A 1 300 ? 29.975 -5.757 15.881 1.00 33.16 300 SER A N 1
ATOM 2368 C CA . SER A 1 300 ? 30.892 -5.589 17.013 1.00 33.16 300 SER A CA 1
ATOM 2369 C C . SER A 1 300 ? 30.465 -6.532 18.143 1.00 33.16 300 SER A C 1
ATOM 2371 O O . SER A 1 300 ? 29.265 -6.658 18.395 1.00 33.16 300 SER A O 1
A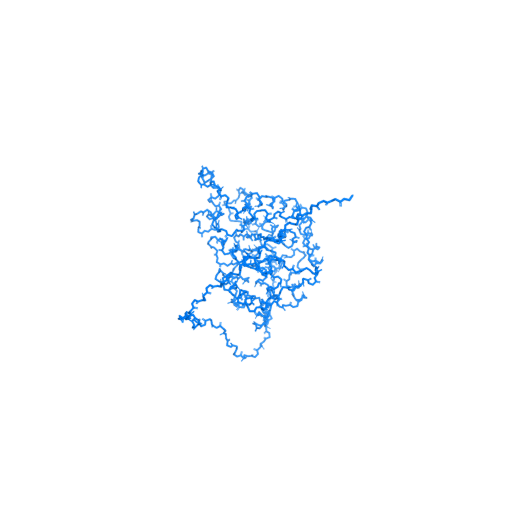TOM 2373 N N . PRO A 1 301 ? 31.407 -7.189 18.838 1.00 38.53 301 PRO A N 1
ATOM 2374 C CA . PRO A 1 301 ? 31.095 -8.021 19.986 1.00 38.53 301 PRO A CA 1
ATOM 2375 C C . PRO A 1 301 ? 30.909 -7.124 21.213 1.00 38.53 301 PRO A C 1
ATOM 2377 O O . PRO A 1 301 ? 31.862 -6.497 21.672 1.00 38.53 301 PRO A O 1
ATOM 2380 N N . LEU A 1 302 ? 29.693 -7.066 21.750 1.00 38.03 302 LEU A N 1
ATOM 2381 C CA . LEU A 1 302 ? 29.472 -6.632 23.125 1.00 38.03 302 LEU A CA 1
ATOM 2382 C C . LEU A 1 302 ? 28.679 -7.711 23.855 1.00 38.03 302 LEU A C 1
ATOM 2384 O O . LEU A 1 302 ? 27.465 -7.840 23.711 1.00 38.03 302 LEU A O 1
ATOM 2388 N N . ASP A 1 303 ? 29.430 -8.488 24.633 1.00 42.09 303 ASP A N 1
ATOM 2389 C CA . ASP A 1 303 ? 28.994 -8.975 25.935 1.00 42.09 303 ASP A CA 1
ATOM 2390 C C . ASP A 1 303 ? 28.380 -7.814 26.730 1.00 42.09 303 ASP A C 1
ATOM 2392 O O . ASP A 1 303 ? 28.981 -6.745 26.850 1.00 42.09 303 ASP A O 1
ATOM 2396 N N . GLY A 1 304 ? 27.194 -8.034 27.295 1.00 36.91 304 GLY A N 1
ATOM 2397 C CA . GLY A 1 304 ? 26.549 -7.080 28.193 1.00 36.91 304 GLY A CA 1
ATOM 2398 C C . GLY A 1 304 ? 25.034 -7.167 28.132 1.00 36.91 304 GLY A C 1
ATOM 2399 O O . GLY A 1 304 ? 24.391 -6.410 27.411 1.00 36.91 304 GLY A O 1
ATOM 2400 N N . GLY A 1 305 ? 24.463 -8.100 28.897 1.00 43.28 305 GLY A N 1
ATOM 2401 C CA . GLY A 1 305 ? 23.020 -8.231 29.055 1.00 43.28 305 GLY A CA 1
ATOM 2402 C C . GLY A 1 305 ? 22.371 -6.912 29.473 1.00 43.28 305 GLY A C 1
ATOM 2403 O O . GLY A 1 305 ? 22.686 -6.347 30.516 1.00 43.28 305 GLY A O 1
ATOM 2404 N N . SER A 1 306 ? 21.434 -6.450 28.658 1.00 34.19 306 SER A N 1
ATOM 2405 C CA . SER A 1 306 ? 20.405 -5.495 29.050 1.00 34.19 306 SER A CA 1
ATOM 2406 C C . SER A 1 306 ? 19.085 -6.012 28.487 1.00 34.19 306 SER A C 1
ATOM 2408 O O . SER A 1 306 ? 18.966 -6.289 27.294 1.00 34.19 306 SER A O 1
ATOM 2410 N N . GLU A 1 307 ? 18.133 -6.265 29.388 1.00 33.41 307 GLU A N 1
ATOM 2411 C CA . GLU A 1 307 ? 16.757 -6.629 29.046 1.00 33.41 307 GLU A CA 1
ATOM 2412 C C . GLU A 1 307 ? 16.160 -5.595 28.075 1.00 33.41 307 GLU A C 1
ATOM 2414 O O . GLU A 1 307 ? 16.439 -4.399 28.216 1.00 33.41 307 GLU A O 1
ATOM 2419 N N . PRO A 1 308 ? 15.298 -6.014 27.131 1.00 39.12 308 PRO A N 1
ATOM 2420 C CA . PRO A 1 308 ? 14.489 -5.066 26.379 1.00 39.12 308 PRO A CA 1
ATOM 2421 C C . PRO A 1 308 ? 13.617 -4.242 27.345 1.00 39.12 308 PRO A C 1
ATOM 2423 O O . PRO A 1 308 ? 13.232 -4.749 28.407 1.00 39.12 308 PRO A O 1
ATOM 2426 N N . PRO A 1 309 ? 13.280 -2.985 27.003 1.00 36.44 309 PRO A N 1
ATOM 2427 C CA . PRO A 1 309 ? 12.410 -2.162 27.829 1.00 36.44 309 PRO A CA 1
ATOM 2428 C C . PRO A 1 309 ? 11.085 -2.894 28.052 1.00 36.44 309 PRO A C 1
ATOM 2430 O O . PRO A 1 309 ? 10.337 -3.172 27.115 1.00 36.44 309 PRO A O 1
ATOM 2433 N N . ARG A 1 310 ? 10.817 -3.243 29.315 1.00 36.44 310 ARG A N 1
ATOM 2434 C CA . ARG A 1 310 ? 9.524 -3.778 29.735 1.00 36.44 310 ARG A CA 1
ATOM 2435 C C . ARG A 1 310 ? 8.478 -2.706 29.458 1.00 36.44 310 ARG A C 1
ATOM 2437 O O . ARG A 1 310 ? 8.573 -1.606 30.001 1.00 36.44 310 ARG A O 1
ATOM 2444 N N . LEU A 1 311 ? 7.488 -3.043 28.633 1.00 45.69 311 LEU A N 1
ATOM 2445 C CA . LEU A 1 311 ? 6.262 -2.261 28.526 1.00 45.69 311 LEU A CA 1
ATOM 2446 C C . LEU A 1 311 ? 5.699 -2.030 29.940 1.00 45.69 311 LEU A C 1
ATOM 2448 O O . LEU A 1 311 ? 5.805 -2.929 30.788 1.00 45.69 311 LEU A O 1
ATOM 2452 N N . PRO A 1 312 ? 5.140 -0.843 30.232 1.00 40.69 312 PRO A N 1
ATOM 2453 C CA . PRO A 1 312 ? 4.515 -0.589 31.519 1.00 40.69 312 PRO A CA 1
ATOM 2454 C C . PRO A 1 312 ? 3.457 -1.666 31.768 1.00 40.69 312 PRO A C 1
ATOM 2456 O O . PRO A 1 312 ? 2.544 -1.850 30.967 1.00 40.69 312 PRO A O 1
ATOM 2459 N N . ARG A 1 313 ? 3.616 -2.402 32.875 1.00 32.47 313 ARG A N 1
ATOM 2460 C CA . ARG A 1 313 ? 2.584 -3.303 33.390 1.00 32.47 313 ARG A CA 1
ATOM 2461 C C . ARG A 1 313 ? 1.350 -2.455 33.662 1.00 32.47 313 ARG A C 1
ATOM 2463 O O . ARG A 1 313 ? 1.312 -1.731 34.652 1.00 32.47 313 ARG A O 1
ATOM 2470 N N . THR A 1 314 ? 0.373 -2.525 32.774 1.00 41.50 314 THR A N 1
ATOM 2471 C CA . THR A 1 314 ? -0.986 -2.118 33.089 1.00 41.50 314 THR A CA 1
ATOM 2472 C C . THR A 1 314 ? -1.566 -3.184 34.005 1.00 41.50 314 THR A C 1
ATOM 2474 O O . THR A 1 314 ? -1.429 -4.386 33.760 1.00 41.50 314 THR A O 1
ATOM 2477 N N . ASP A 1 315 ? -2.134 -2.738 35.123 1.00 31.97 315 ASP A N 1
ATOM 2478 C CA . ASP A 1 315 ? -2.864 -3.611 36.026 1.00 31.97 315 ASP A CA 1
ATOM 2479 C C . ASP A 1 315 ? -3.912 -4.378 35.224 1.00 31.97 315 ASP A C 1
ATOM 2481 O O . ASP A 1 315 ? -4.661 -3.812 34.424 1.00 31.97 315 ASP A O 1
ATOM 2485 N N . SER A 1 316 ? -3.907 -5.691 35.420 1.00 35.38 316 SER A N 1
ATOM 2486 C CA . SER A 1 316 ? -4.788 -6.651 34.775 1.00 35.38 316 SER A CA 1
ATOM 2487 C C . SER A 1 316 ? -6.217 -6.419 35.257 1.00 35.38 316 SER A C 1
ATOM 2489 O O . SER A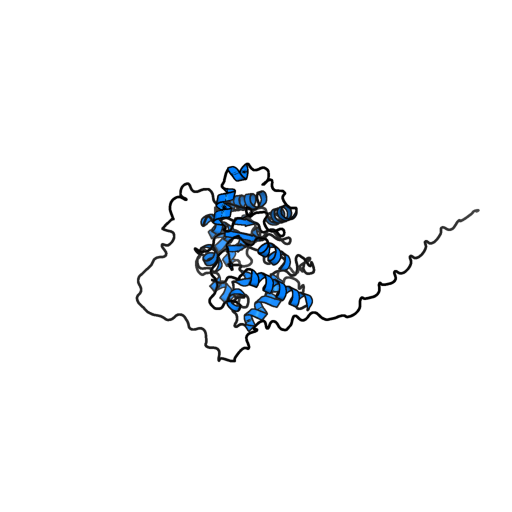 1 316 ? -6.730 -7.111 36.130 1.00 35.38 316 SER A O 1
ATOM 2491 N N . GLN A 1 317 ? -6.881 -5.429 34.670 1.00 32.97 317 GLN A N 1
ATOM 2492 C CA . GLN A 1 317 ? -8.307 -5.538 34.447 1.00 32.97 317 GLN A CA 1
ATOM 2493 C C . GLN A 1 317 ? -8.472 -6.508 33.287 1.00 32.97 317 GLN A C 1
ATOM 2495 O O . GLN A 1 317 ? -7.953 -6.291 32.194 1.00 32.97 317 GLN A O 1
ATOM 2500 N N . THR A 1 318 ? -9.138 -7.621 33.563 1.00 30.83 318 THR A N 1
ATOM 2501 C CA . THR A 1 318 ? -9.686 -8.538 32.572 1.00 30.83 318 THR A CA 1
ATOM 2502 C C . THR A 1 318 ? -10.530 -7.725 31.594 1.00 30.83 318 THR A C 1
ATOM 2504 O O . THR A 1 318 ? -11.703 -7.456 31.834 1.00 30.83 318 THR A O 1
ATOM 2507 N N . VAL A 1 319 ? -9.912 -7.277 30.504 1.00 34.81 319 VAL A N 1
ATOM 2508 C CA . VAL A 1 319 ? -10.634 -6.846 29.316 1.00 34.81 319 VAL A CA 1
ATOM 2509 C C . VAL A 1 319 ? -11.207 -8.131 28.746 1.00 34.81 319 VAL A C 1
ATOM 2511 O O . VAL A 1 319 ? -10.457 -9.025 28.351 1.00 34.81 319 VAL A O 1
ATOM 2514 N N . GLU A 1 320 ? -12.529 -8.269 28.797 1.00 28.52 320 GLU A N 1
ATOM 2515 C CA . GLU A 1 320 ? -13.233 -9.297 28.042 1.00 28.52 320 GLU A CA 1
ATOM 2516 C C . GLU A 1 320 ? -12.843 -9.118 26.577 1.00 28.52 320 GLU A C 1
ATOM 2518 O O . GLU A 1 320 ? -13.273 -8.189 25.891 1.00 28.52 320 GLU A O 1
ATOM 2523 N N . TYR A 1 321 ? -11.934 -9.977 26.123 1.00 32.91 321 TYR A N 1
ATOM 2524 C CA . TYR A 1 321 ? -11.586 -10.079 24.725 1.00 32.91 321 TYR A CA 1
ATOM 2525 C C . TYR A 1 321 ? -12.872 -10.353 23.958 1.00 32.91 321 TYR A C 1
ATOM 2527 O O . TYR A 1 321 ? -13.597 -11.301 24.268 1.00 32.91 321 TYR A O 1
ATOM 2535 N N . PHE A 1 322 ? -13.125 -9.525 22.946 1.00 34.56 322 PHE A N 1
ATOM 2536 C CA . PHE A 1 322 ? -14.086 -9.792 21.887 1.00 34.56 322 PHE A CA 1
ATOM 2537 C C . PHE A 1 322 ? -13.639 -11.079 21.178 1.00 34.56 322 PHE A C 1
ATOM 2539 O O . PHE A 1 322 ? -12.949 -11.068 20.164 1.00 34.56 322 PHE A O 1
ATOM 2546 N N . THR A 1 323 ? -13.988 -12.219 21.759 1.00 31.22 323 THR A N 1
ATOM 2547 C CA . THR A 1 323 ? -14.102 -13.462 21.016 1.00 31.22 323 THR A CA 1
ATOM 2548 C C . THR A 1 323 ? -15.303 -13.250 20.104 1.00 31.22 323 THR A C 1
ATOM 2550 O O . THR A 1 323 ? -16.372 -12.885 20.602 1.00 31.22 323 THR A O 1
ATOM 2553 N N . PRO A 1 324 ? -15.176 -13.410 18.778 1.00 31.64 324 PRO A N 1
ATOM 2554 C CA . PRO A 1 324 ? -16.340 -13.414 17.914 1.00 31.64 324 PRO A CA 1
ATOM 2555 C C . PRO A 1 324 ? -17.147 -14.670 18.259 1.00 31.64 324 PRO A C 1
ATOM 2557 O O . PRO A 1 324 ? -16.935 -15.750 17.710 1.00 31.64 324 PRO A O 1
ATOM 2560 N N . HIS A 1 325 ? -18.045 -14.549 19.236 1.00 30.66 325 HIS A N 1
ATOM 2561 C CA . HIS A 1 325 ? -19.061 -15.548 19.484 1.00 30.66 325 HIS A CA 1
ATOM 2562 C C . HIS A 1 325 ? -19.936 -15.619 18.232 1.00 30.66 325 HIS A C 1
ATOM 2564 O O . HIS A 1 325 ? -20.591 -14.656 17.838 1.00 30.66 325 HIS A O 1
ATOM 2570 N N . SER A 1 326 ? -19.923 -16.802 17.627 1.00 35.09 326 SER A N 1
ATOM 2571 C CA . SER A 1 326 ? -20.716 -17.290 16.495 1.00 35.09 326 SER A CA 1
ATOM 2572 C C . SER A 1 326 ? -22.251 -17.175 16.670 1.00 35.09 326 SER A C 1
ATOM 2574 O O . SER A 1 326 ? -22.996 -17.830 15.946 1.00 35.09 326 SER A O 1
ATOM 2576 N N . GLU A 1 327 ? -22.763 -16.380 17.611 1.00 30.92 327 GLU A N 1
ATOM 2577 C CA . GLU A 1 327 ? -24.171 -16.409 18.040 1.00 30.92 327 GLU A CA 1
ATOM 2578 C C . GLU A 1 327 ? -25.036 -15.240 17.537 1.00 30.92 327 GLU A C 1
ATOM 2580 O O . GLU A 1 327 ? -26.231 -15.216 17.813 1.00 30.92 327 GLU A O 1
ATOM 2585 N N . TYR A 1 328 ? -24.508 -14.321 16.719 1.00 34.22 328 TYR A N 1
ATOM 2586 C CA . TYR A 1 328 ? -25.320 -13.249 16.108 1.00 34.22 328 TYR A CA 1
ATOM 2587 C C . TYR A 1 328 ? -25.810 -13.523 14.677 1.00 34.22 328 TYR A C 1
ATOM 2589 O O . TYR A 1 328 ? -26.495 -12.686 14.094 1.00 34.22 328 TYR A O 1
ATOM 2597 N N . PHE A 1 329 ? -25.553 -14.708 14.119 1.00 39.38 329 PHE A N 1
ATOM 2598 C CA . PHE A 1 329 ? -26.086 -15.105 12.812 1.00 39.38 329 PHE A CA 1
ATOM 2599 C C . PHE A 1 329 ? -27.221 -16.126 12.951 1.00 39.38 329 PHE A C 1
ATOM 2601 O O . PHE A 1 329 ? -27.081 -17.295 12.606 1.00 39.38 329 PHE A O 1
ATOM 2608 N N . SER A 1 330 ? -28.379 -15.665 13.427 1.00 32.19 330 SER A N 1
ATOM 2609 C CA . SER A 1 330 ? -29.660 -16.264 13.034 1.00 32.19 330 SER A CA 1
ATOM 2610 C C . SER A 1 330 ? -30.326 -15.331 12.019 1.00 32.19 330 SER A C 1
ATOM 2612 O O . SER A 1 330 ? -30.493 -14.149 12.325 1.00 32.19 330 SER A O 1
ATOM 2614 N N . PRO A 1 331 ? -30.697 -15.802 10.815 1.00 34.59 331 PRO A N 1
ATOM 2615 C CA . PRO A 1 331 ? -31.425 -14.969 9.867 1.00 34.59 331 PRO A CA 1
ATOM 2616 C C . PRO A 1 331 ? -32.800 -14.614 10.456 1.00 34.59 331 PRO A C 1
ATOM 2618 O O . PRO A 1 331 ? -33.460 -15.495 11.016 1.00 34.59 331 PRO A O 1
ATOM 2621 N N . PRO A 1 332 ? -33.272 -13.360 10.345 1.00 35.38 332 PRO A N 1
ATOM 2622 C CA . PRO A 1 332 ? -34.634 -13.038 10.732 1.00 35.38 332 PRO A CA 1
ATOM 2623 C C . PRO A 1 332 ? -35.607 -13.798 9.824 1.00 35.38 332 PRO A C 1
ATOM 2625 O O . PRO A 1 332 ? -35.647 -13.607 8.609 1.00 35.38 332 PRO A O 1
ATOM 2628 N N . SER A 1 333 ? -36.396 -14.673 10.441 1.00 42.00 333 SER A N 1
ATOM 2629 C CA . SER A 1 333 ? -37.580 -15.281 9.848 1.00 42.00 333 SER A CA 1
ATOM 2630 C C . SER A 1 333 ? -38.608 -14.199 9.503 1.00 42.00 333 SER A C 1
ATOM 2632 O O . SER A 1 333 ? -38.975 -13.407 10.371 1.00 42.00 333 SER A O 1
ATOM 2634 N N . ASP A 1 334 ? -39.068 -14.216 8.253 1.00 47.06 334 ASP A N 1
ATOM 2635 C CA . ASP A 1 334 ? -40.328 -13.658 7.747 1.00 47.06 334 ASP A CA 1
ATOM 2636 C C . ASP A 1 334 ? -40.841 -12.352 8.381 1.00 47.06 334 ASP A C 1
ATOM 2638 O O . ASP A 1 334 ? -41.604 -12.363 9.349 1.00 47.06 334 ASP A O 1
ATOM 2642 N N . ARG A 1 335 ? -40.561 -11.218 7.719 1.00 38.00 335 ARG A N 1
ATOM 2643 C CA . ARG A 1 335 ? -41.464 -10.053 7.709 1.00 38.00 335 ARG A CA 1
ATOM 2644 C C . ARG A 1 335 ? -41.510 -9.381 6.332 1.00 38.00 335 ARG A C 1
ATOM 2646 O O . ARG A 1 335 ? -40.586 -8.695 5.925 1.00 38.00 335 ARG A O 1
ATOM 2653 N N . GLN A 1 336 ? -42.640 -9.620 5.666 1.00 36.47 336 GLN A N 1
ATOM 2654 C CA . GLN A 1 336 ? -43.431 -8.719 4.813 1.00 36.47 336 GLN A CA 1
ATOM 2655 C C . GLN A 1 336 ? -42.691 -7.820 3.802 1.00 36.47 336 GLN A C 1
ATOM 2657 O O . GLN A 1 336 ? -42.111 -6.792 4.138 1.00 36.47 336 GLN A O 1
ATOM 2662 N N . ARG A 1 337 ? -42.859 -8.168 2.516 1.00 37.41 337 ARG A N 1
ATOM 2663 C CA . ARG A 1 337 ? -42.601 -7.297 1.357 1.00 37.41 337 ARG A CA 1
ATOM 2664 C C . ARG A 1 337 ? -43.339 -5.952 1.489 1.00 37.41 337 ARG A C 1
ATOM 2666 O O . ARG A 1 337 ? -44.547 -5.975 1.738 1.00 37.41 337 ARG A O 1
ATOM 2673 N N . PRO A 1 338 ? -42.688 -4.814 1.200 1.00 35.28 338 PRO A N 1
ATOM 2674 C CA . PRO A 1 338 ? -43.386 -3.565 0.924 1.00 35.28 338 PRO A CA 1
ATOM 2675 C C . PRO A 1 338 ? -44.152 -3.661 -0.406 1.00 35.28 338 PRO A C 1
ATOM 2677 O O . PRO A 1 338 ? -43.644 -4.200 -1.392 1.00 35.28 338 PRO A O 1
ATOM 2680 N N . GLN A 1 339 ? -45.381 -3.145 -0.414 1.00 43.06 339 GLN A N 1
ATOM 2681 C CA . GLN A 1 339 ? -46.197 -2.915 -1.611 1.00 43.06 339 GLN A CA 1
ATOM 2682 C C . GLN A 1 339 ? -45.541 -1.842 -2.507 1.00 43.06 339 GLN A C 1
ATOM 2684 O O . GLN A 1 339 ? -44.900 -0.931 -1.974 1.00 43.06 339 GLN A O 1
ATOM 2689 N N . PRO A 1 340 ? -45.682 -1.919 -3.842 1.00 43.97 340 PRO A N 1
ATOM 2690 C CA . PRO A 1 340 ? -45.157 -0.903 -4.747 1.00 43.97 340 PRO A CA 1
ATOM 2691 C C . PRO A 1 340 ? -45.916 0.423 -4.592 1.00 43.97 340 PRO A C 1
ATOM 2693 O O . PRO A 1 340 ? -47.135 0.442 -4.444 1.00 43.97 340 PRO A O 1
ATOM 2696 N N . PHE A 1 341 ? -45.166 1.524 -4.622 1.00 41.06 341 PHE A N 1
ATOM 2697 C CA . PHE A 1 341 ? -45.685 2.889 -4.625 1.00 41.06 341 PHE A CA 1
ATOM 2698 C C . PHE A 1 341 ? -46.413 3.196 -5.941 1.00 41.06 341 PHE A C 1
ATOM 2700 O O . PHE A 1 341 ? -45.863 2.973 -7.021 1.00 41.06 341 PHE A O 1
ATOM 2707 N N . ASP A 1 342 ? -47.618 3.755 -5.830 1.00 42.12 342 ASP A N 1
ATOM 2708 C CA . ASP A 1 342 ? -48.364 4.359 -6.933 1.00 42.12 342 ASP A CA 1
ATOM 2709 C C . ASP A 1 342 ? -47.606 5.574 -7.495 1.00 42.12 342 ASP A C 1
ATOM 2711 O O . ASP A 1 342 ? -47.286 6.528 -6.781 1.00 42.12 342 ASP A O 1
ATOM 2715 N N . THR A 1 343 ? -47.329 5.546 -8.797 1.00 43.81 343 THR A N 1
ATOM 2716 C CA . THR A 1 343 ? -46.833 6.688 -9.576 1.00 43.81 343 THR A CA 1
ATOM 2717 C C . THR A 1 343 ? -47.931 7.745 -9.747 1.00 43.81 343 THR A C 1
ATOM 2719 O O . THR A 1 343 ? -49.011 7.394 -10.230 1.00 43.81 343 THR A O 1
ATOM 2722 N N . PRO A 1 344 ? -47.687 9.033 -9.438 1.00 40.94 344 PRO A N 1
ATOM 2723 C CA . PRO A 1 344 ? -48.621 10.098 -9.774 1.00 40.94 344 PRO A CA 1
ATOM 2724 C C . PRO A 1 344 ? -48.563 10.454 -11.265 1.00 40.94 344 PRO A C 1
ATOM 2726 O O . PRO A 1 344 ? -47.494 10.572 -11.860 1.00 40.94 344 PRO A O 1
ATOM 2729 N N . SER A 1 345 ? -49.753 10.644 -11.826 1.00 43.81 345 SER A N 1
ATOM 2730 C CA . SER A 1 345 ? -50.067 11.011 -13.204 1.00 43.81 345 SER A CA 1
ATOM 2731 C C . SER A 1 345 ? -49.436 12.334 -13.657 1.00 43.81 345 SER A C 1
ATOM 2733 O O . SER A 1 345 ? -49.413 13.313 -12.910 1.00 43.81 345 SER A O 1
ATOM 2735 N N . GLU A 1 346 ? -48.993 12.371 -14.916 1.00 45.53 346 GLU A N 1
ATOM 2736 C CA . GLU A 1 346 ? -48.503 13.562 -15.620 1.00 45.53 346 GLU A CA 1
ATOM 2737 C C . GLU A 1 346 ? -49.563 14.681 -15.697 1.00 45.53 346 GLU A C 1
ATOM 2739 O O . GLU A 1 346 ? -50.732 14.402 -15.985 1.00 45.53 346 GLU A O 1
ATOM 2744 N N . PRO A 1 347 ? -49.185 15.960 -15.511 1.00 46.84 347 PRO A N 1
ATOM 2745 C CA . PRO A 1 347 ? -50.047 17.081 -15.846 1.00 46.84 347 PRO A CA 1
ATOM 2746 C C . PRO A 1 347 ? -49.966 17.431 -17.341 1.00 46.84 347 PRO A C 1
ATOM 2748 O O . PRO A 1 347 ? -48.905 17.687 -17.904 1.00 46.84 347 PRO A O 1
ATOM 2751 N N . SER A 1 348 ? -51.152 17.477 -17.939 1.00 44.94 348 SER A N 1
ATOM 2752 C CA . SER A 1 348 ? -51.513 17.902 -19.292 1.00 44.94 348 SER A CA 1
ATOM 2753 C C . SER A 1 348 ? -50.989 19.287 -19.710 1.00 44.94 348 SER A C 1
ATOM 2755 O O . SER A 1 348 ? -51.038 20.243 -18.935 1.00 44.94 348 SER A O 1
ATOM 2757 N N . GLU A 1 349 ? -50.579 19.387 -20.979 1.00 47.25 349 GLU A N 1
ATOM 2758 C CA . GLU A 1 349 ? -50.135 20.600 -21.681 1.00 47.25 349 GLU A CA 1
ATOM 2759 C C . GLU A 1 349 ? -51.194 21.728 -21.707 1.00 47.25 349 GLU A C 1
ATOM 2761 O O . GLU A 1 349 ? -52.377 21.459 -21.940 1.00 47.25 349 GLU A O 1
ATOM 2766 N N . PRO A 1 350 ? -50.800 23.009 -21.561 1.00 52.16 350 PRO A N 1
ATOM 2767 C CA . PRO A 1 350 ? -51.685 24.137 -21.820 1.00 52.16 350 PRO A CA 1
ATOM 2768 C C . PRO A 1 350 ? -51.662 24.565 -23.297 1.00 52.16 350 PRO A C 1
ATOM 2770 O O . PRO A 1 350 ? -50.620 24.864 -23.881 1.00 52.16 350 PRO A O 1
ATOM 2773 N N . GLY A 1 351 ? -52.865 24.623 -23.874 1.00 45.44 351 GLY A N 1
ATOM 2774 C CA . GLY A 1 351 ? -53.140 24.960 -25.265 1.00 45.44 351 GLY A CA 1
ATOM 2775 C C . GLY A 1 351 ? -52.856 26.410 -25.675 1.00 45.44 351 GLY A C 1
ATOM 2776 O O . GLY A 1 351 ? -52.889 27.357 -24.891 1.00 45.44 351 GLY A O 1
ATOM 2777 N N . THR A 1 352 ? -52.608 26.552 -26.973 1.00 50.16 352 THR A N 1
ATOM 2778 C CA . THR A 1 352 ? -52.375 27.793 -27.716 1.00 50.16 352 THR A CA 1
ATOM 2779 C C . THR A 1 352 ? -53.673 28.597 -27.900 1.00 50.16 352 THR A C 1
ATOM 2781 O O . THR A 1 352 ? -54.673 28.018 -28.329 1.00 50.16 352 THR A O 1
ATOM 2784 N N . PRO A 1 353 ? -53.696 29.925 -27.669 1.00 57.28 353 PRO A N 1
ATOM 2785 C CA . PRO A 1 353 ? -54.848 30.746 -28.023 1.00 57.28 353 PRO A CA 1
ATOM 2786 C C . PRO A 1 353 ? -54.754 31.267 -29.464 1.00 57.28 353 PRO A C 1
ATOM 2788 O O . PRO A 1 353 ? -53.775 31.894 -29.870 1.00 57.28 353 PRO A O 1
ATOM 2791 N N . ALA A 1 354 ? -55.826 31.036 -30.222 1.00 49.34 354 ALA A N 1
ATOM 2792 C CA . ALA A 1 354 ? -56.097 31.665 -31.506 1.00 49.34 354 ALA A CA 1
ATOM 2793 C C . ALA A 1 354 ? -56.592 33.108 -31.292 1.00 49.34 354 ALA A C 1
ATOM 2795 O O . ALA A 1 354 ? -57.641 33.325 -30.688 1.00 49.34 354 ALA A O 1
ATOM 2796 N N . GLY A 1 355 ? -55.848 34.088 -31.807 1.00 47.28 355 GLY A N 1
ATOM 2797 C CA . GLY A 1 355 ? -56.276 35.482 -31.926 1.00 47.28 355 GLY A CA 1
ATOM 2798 C C . GLY A 1 355 ? -56.590 35.817 -33.382 1.00 47.28 355 GLY A C 1
ATOM 2799 O O . GLY A 1 355 ? -55.681 35.932 -34.199 1.00 47.28 355 GLY A O 1
ATOM 2800 N N . GLY A 1 356 ? -57.880 35.937 -33.697 1.00 46.81 356 GLY A N 1
ATOM 2801 C CA . GLY A 1 356 ? -58.402 36.5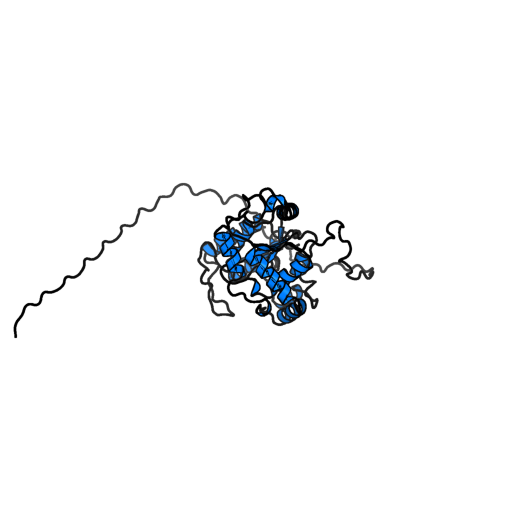52 -34.921 1.00 46.81 356 GLY A CA 1
ATOM 2802 C C . GLY A 1 356 ? -58.579 38.078 -34.785 1.00 46.81 356 GLY A C 1
ATOM 2803 O O . GLY A 1 356 ? -58.285 38.626 -33.726 1.00 46.81 356 GLY A O 1
ATOM 2804 N N . PRO A 1 357 ? -59.035 38.776 -35.843 1.00 61.97 357 PRO A N 1
ATOM 2805 C CA . PRO A 1 357 ? -58.388 40.009 -36.301 1.00 61.97 357 PRO A CA 1
ATOM 2806 C C . PRO A 1 357 ? -59.193 41.308 -36.096 1.00 61.97 357 PRO A C 1
ATOM 2808 O O . PRO A 1 357 ? -60.376 41.275 -35.771 1.00 61.97 357 PRO A O 1
ATOM 2811 N N . ALA A 1 358 ? -58.521 42.410 -36.465 1.00 45.56 358 ALA A N 1
ATOM 2812 C CA . ALA A 1 358 ? -59.011 43.628 -37.138 1.00 45.56 358 ALA A CA 1
ATOM 2813 C C . ALA A 1 358 ? -58.843 44.947 -36.359 1.00 45.56 358 ALA A C 1
ATOM 2815 O O . ALA A 1 358 ? -59.367 45.125 -35.261 1.00 45.56 358 ALA A O 1
ATOM 2816 N N . GLY A 1 359 ? -58.132 45.871 -37.014 1.00 50.78 359 GLY A N 1
ATOM 2817 C CA . GLY A 1 359 ? -57.847 47.253 -36.637 1.00 50.78 359 GLY A CA 1
ATOM 2818 C C . GLY A 1 359 ? -56.807 47.825 -37.585 1.00 50.78 359 GLY A C 1
ATOM 2819 O O . GLY A 1 359 ? -55.613 47.602 -37.298 1.00 50.78 359 GLY A O 1
#